Protein AF-A0A179IF03-F1 (afdb_monomer)

pLDDT: mean 75.61, std 18.29, range [30.77, 96.0]

Sequence (281 aa):
MPGTELAASLSKQCVYAAAHGQGLNYKAIRRYADAQIVTWASVGVRGHYTEFGNWPLPTDWHGMAQQCAEQLAATVLSSVSSPSPVALRNVELKLHDCNVDFAVWCNDEYVNGSPGSIGGALVHEKHGSSQGLRNGSQVSSSASCHHCLAGWYGDAKDARFDRDKRTFTLIDGAAGFQVSSPSCIDLAILSAALSVLGRQSMSEIQSKSLALTGYVEYLLSQIQDEMGEAVGAPPLIFITPRDVRQRGAQHSLQFSDGETLDAVMQKLDQEGIVYDGNKPD

Organism: Cordyceps confragosa (NCBI:txid2714763)

InterPro domains:
  IPR010111 Kynureninase [PF22580] (205-281)
  IPR010111 Kynureninase [PTHR14084] (87-281)
  IPR015421 Pyridoxal phosphate-dependent transferase, major domain [G3DSA:3.40.640.10] (87-197)
  IPR015422 Pyridoxal phosphate-dependent transferase, small domain [G3DSA:3.90.1150.10] (198-281)
  IPR015424 Pyridoxal phosphate-dependent transferase [SSF53383] (87-278)

Structure (mmCIF, N/CA/C/O backbone):
data_AF-A0A179IF03-F1
#
_entry.id   AF-A0A179IF03-F1
#
loop_
_atom_site.group_PDB
_atom_site.id
_atom_site.type_symbol
_atom_site.label_atom_id
_atom_site.label_alt_id
_atom_site.label_comp_id
_atom_site.label_asym_id
_atom_site.label_entity_id
_atom_site.label_seq_id
_atom_site.pdbx_PDB_ins_code
_atom_site.Cartn_x
_atom_site.Cartn_y
_atom_site.Cartn_z
_atom_site.occupancy
_atom_site.B_iso_or_equiv
_atom_site.auth_seq_id
_atom_site.auth_comp_id
_atom_site.auth_asym_id
_atom_site.auth_atom_id
_atom_site.pdbx_PDB_model_num
ATOM 1 N N . MET A 1 1 ? -34.049 30.163 11.314 1.00 33.12 1 MET A N 1
ATOM 2 C CA . MET A 1 1 ? -33.070 29.333 10.581 1.00 33.12 1 MET A CA 1
ATOM 3 C C . MET A 1 1 ? -31.948 28.994 11.555 1.00 33.12 1 MET A C 1
ATOM 5 O O . MET A 1 1 ? -31.065 29.822 11.740 1.00 33.12 1 MET A O 1
ATOM 9 N N . PRO A 1 2 ? -32.044 27.863 12.269 1.00 30.77 2 PRO A N 1
ATOM 10 C CA . PRO A 1 2 ? -31.026 27.413 13.209 1.00 30.77 2 PRO A CA 1
ATOM 11 C C . PRO A 1 2 ? -29.946 26.669 12.416 1.00 30.77 2 PRO A C 1
ATOM 13 O O . PRO A 1 2 ? -30.174 25.560 11.948 1.00 30.77 2 PRO A O 1
ATOM 16 N N . GLY A 1 3 ? -28.809 27.317 12.170 1.00 32.97 3 GLY A N 1
ATOM 17 C CA . GLY A 1 3 ? -27.733 26.743 11.349 1.00 32.97 3 GLY A CA 1
ATOM 18 C C . GLY A 1 3 ? -26.323 27.155 11.762 1.00 32.97 3 GLY A C 1
ATOM 19 O O . GLY A 1 3 ? -25.367 26.781 11.096 1.00 32.97 3 GLY A O 1
ATOM 20 N N . THR A 1 4 ? -26.173 27.912 12.849 1.00 37.53 4 THR A N 1
ATOM 21 C CA . THR A 1 4 ? -24.878 28.463 13.279 1.00 37.53 4 THR A CA 1
ATOM 22 C C . THR A 1 4 ? -24.467 28.065 14.696 1.00 37.53 4 THR A C 1
ATOM 24 O O . THR A 1 4 ? -23.355 28.379 15.098 1.00 37.53 4 THR A O 1
ATOM 27 N N . GLU A 1 5 ? -25.286 27.301 15.426 1.00 31.06 5 GLU A N 1
ATOM 28 C CA . GLU A 1 5 ? -24.916 26.770 16.752 1.00 31.06 5 GLU A CA 1
ATOM 29 C C . GLU A 1 5 ? -24.286 25.366 16.708 1.00 31.06 5 GLU A C 1
ATOM 31 O O . GLU A 1 5 ? -23.635 24.970 17.668 1.00 31.06 5 GLU A O 1
ATOM 36 N N . LEU A 1 6 ? -24.376 24.630 15.589 1.00 35.66 6 LEU A N 1
ATOM 37 C CA . LEU A 1 6 ? -23.803 23.274 15.499 1.00 35.66 6 LEU A CA 1
ATOM 38 C C . LEU A 1 6 ? -22.284 23.250 15.238 1.00 35.66 6 LEU A C 1
ATOM 40 O O . LEU A 1 6 ? -21.638 22.234 15.467 1.00 35.66 6 LEU A O 1
ATOM 44 N N . ALA A 1 7 ? -21.702 24.356 14.763 1.00 35.50 7 ALA A N 1
ATOM 45 C CA . ALA A 1 7 ? -20.269 24.438 14.454 1.00 35.50 7 ALA A CA 1
ATOM 46 C C . ALA A 1 7 ? -19.413 24.899 15.650 1.00 35.50 7 ALA A C 1
ATOM 48 O O . ALA A 1 7 ? -18.193 24.770 15.616 1.00 35.50 7 ALA A O 1
ATOM 49 N N . ALA A 1 8 ? -20.038 25.415 16.714 1.00 32.47 8 ALA A N 1
ATOM 50 C CA . ALA A 1 8 ? -19.341 25.973 17.874 1.00 32.47 8 ALA A CA 1
ATOM 51 C C . ALA A 1 8 ? -19.224 25.001 19.066 1.00 32.47 8 ALA A C 1
ATOM 53 O O . ALA A 1 8 ? -18.597 25.348 20.062 1.00 32.47 8 ALA A O 1
ATOM 54 N N . SER A 1 9 ? -19.778 23.781 18.984 1.00 36.28 9 SER A N 1
ATOM 55 C CA . SER A 1 9 ? -19.710 22.792 20.077 1.00 36.28 9 SER A CA 1
ATOM 56 C C . SER A 1 9 ? -18.688 21.665 19.870 1.00 36.28 9 SER A C 1
ATOM 58 O O . SER A 1 9 ? -18.663 20.725 20.661 1.00 36.28 9 SER A O 1
ATOM 60 N N . LEU A 1 10 ? -17.849 21.731 18.830 1.00 38.81 10 LEU A N 1
ATOM 61 C CA . LEU A 1 10 ? -16.837 20.705 18.523 1.00 38.81 10 LEU A CA 1
ATOM 62 C C . LEU A 1 10 ? -15.402 21.116 18.897 1.00 38.81 10 LEU A C 1
ATOM 64 O O . LEU A 1 10 ? -14.452 20.461 18.487 1.00 38.81 10 LEU A O 1
ATOM 68 N N . SER A 1 11 ? -15.214 22.149 19.724 1.00 37.59 11 SER A N 1
ATOM 69 C CA . SER A 1 11 ? -13.886 22.549 20.223 1.00 37.59 11 SER A CA 1
ATOM 70 C C . SER A 1 11 ? -13.368 21.674 21.375 1.00 37.59 11 SER A C 1
ATOM 72 O O . SER A 1 11 ? -12.683 22.172 22.270 1.00 37.59 11 SER A O 1
ATOM 74 N N . LYS A 1 12 ? -13.710 20.383 21.410 1.00 40.12 12 LYS A N 1
ATOM 75 C CA . LYS A 1 12 ? -13.084 19.457 22.355 1.00 40.12 12 LYS A CA 1
ATOM 76 C C . LYS A 1 12 ? -11.931 18.764 21.653 1.00 40.12 12 LYS A C 1
ATOM 78 O O . LYS A 1 12 ? -12.095 18.199 20.581 1.00 40.12 12 LYS A O 1
ATOM 83 N N . GLN A 1 13 ? -10.768 18.875 22.277 1.00 44.19 13 GLN A N 1
ATOM 84 C CA . GLN A 1 13 ? -9.568 18.097 22.020 1.00 44.19 13 GLN A CA 1
ATOM 85 C C . GLN A 1 13 ? -9.935 16.639 21.747 1.00 44.19 13 GLN A C 1
ATOM 87 O O . GLN A 1 13 ? -10.486 15.964 22.613 1.00 44.19 13 GLN A O 1
ATOM 92 N N . CYS A 1 14 ? -9.699 16.177 20.525 1.00 37.72 14 CYS A N 1
ATOM 93 C CA . CYS A 1 14 ? -10.089 14.847 20.091 1.00 37.72 14 CYS A CA 1
ATOM 94 C C . CYS A 1 14 ? -8.947 14.164 19.349 1.00 37.72 14 CYS A C 1
ATOM 96 O O . CYS A 1 14 ? -8.330 14.751 18.464 1.00 37.72 14 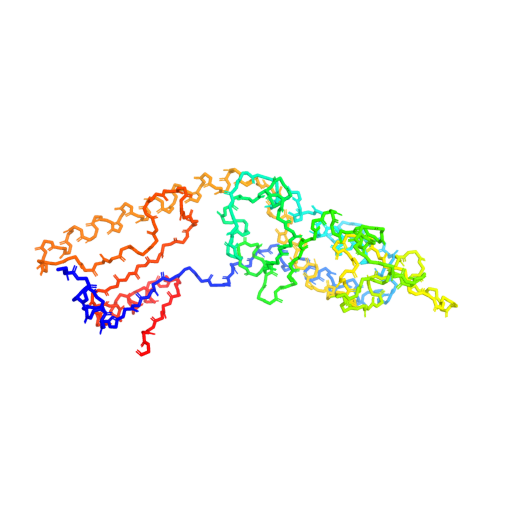CYS A O 1
ATOM 98 N N . VAL A 1 15 ? -8.684 12.922 19.751 1.00 44.34 15 VAL A N 1
ATOM 99 C CA . VAL A 1 15 ? -7.516 12.122 19.366 1.00 44.34 15 VAL A CA 1
ATOM 100 C C . VAL A 1 15 ? -7.965 10.866 18.654 1.00 44.34 15 VAL A C 1
ATOM 102 O O . VAL A 1 15 ? -8.942 10.250 19.064 1.00 44.34 15 VAL A O 1
ATOM 105 N N . TYR A 1 16 ? -7.219 10.496 17.618 1.00 40.31 16 TYR A N 1
ATOM 106 C CA . TYR A 1 16 ? -7.437 9.343 16.757 1.00 40.31 16 TYR A CA 1
ATOM 107 C C . TYR A 1 16 ? -6.473 8.214 17.142 1.00 40.31 16 TYR A C 1
ATOM 109 O O . TYR A 1 16 ? -5.269 8.460 17.224 1.00 40.31 16 TYR A O 1
ATOM 117 N N . ALA A 1 17 ? -6.979 6.989 17.310 1.00 35.62 17 ALA A N 1
ATOM 118 C CA . ALA A 1 17 ? -6.155 5.775 17.305 1.00 35.62 17 ALA A CA 1
ATOM 119 C C . ALA A 1 17 ? -6.079 5.209 15.871 1.00 35.62 17 ALA A C 1
ATOM 121 O O . ALA A 1 17 ? -7.119 4.868 15.325 1.00 35.62 17 ALA A O 1
ATOM 122 N N . ALA A 1 18 ? -4.910 5.131 15.233 1.00 41.09 18 ALA A N 1
ATOM 123 C CA . ALA A 1 18 ? -4.737 4.633 13.862 1.00 41.09 18 ALA A CA 1
ATOM 124 C C . ALA A 1 18 ? -3.858 3.367 13.801 1.00 41.09 18 ALA A C 1
ATOM 126 O O . ALA A 1 18 ? -3.151 3.019 14.745 1.00 41.09 18 ALA A O 1
ATOM 127 N N . ALA A 1 19 ? -3.937 2.636 12.687 1.00 46.75 19 ALA A N 1
ATOM 128 C CA . ALA A 1 19 ? -3.040 1.521 12.403 1.00 46.75 19 ALA A CA 1
ATOM 129 C C . ALA A 1 19 ? -1.672 2.080 11.979 1.00 46.75 19 ALA A C 1
ATOM 131 O O . ALA A 1 19 ? -1.609 3.037 11.213 1.00 46.75 19 ALA A O 1
ATOM 132 N N . HIS A 1 20 ? -0.591 1.496 12.499 1.00 52.81 20 HIS A N 1
ATOM 133 C CA . HIS A 1 20 ? 0.774 1.987 12.314 1.00 52.81 20 HIS A CA 1
ATOM 134 C C . HIS A 1 20 ? 1.141 2.134 10.826 1.00 52.81 20 HIS A C 1
ATOM 136 O O . HIS A 1 20 ? 1.002 1.183 10.058 1.00 52.81 20 HIS A O 1
ATOM 142 N N . GLY A 1 21 ? 1.662 3.305 10.441 1.00 56.34 21 GLY A N 1
ATOM 143 C CA . GLY A 1 21 ? 2.057 3.633 9.063 1.00 56.34 21 GLY A CA 1
ATOM 144 C C . GLY A 1 21 ? 3.266 2.862 8.521 1.00 56.34 21 GLY A C 1
ATOM 145 O O . GLY A 1 21 ? 3.762 3.200 7.455 1.00 56.34 21 GLY A O 1
ATOM 146 N N . GLN A 1 22 ? 3.771 1.852 9.238 1.00 60.53 22 GLN A N 1
ATOM 147 C CA . GLN A 1 22 ? 4.827 0.965 8.754 1.00 60.53 22 GLN A CA 1
ATOM 148 C C . GLN A 1 22 ? 4.458 -0.498 8.990 1.00 60.53 22 GLN A C 1
ATOM 150 O O . GLN A 1 22 ? 4.190 -0.932 10.113 1.00 60.53 22 GLN A O 1
ATOM 155 N N . GLY A 1 23 ? 4.439 -1.264 7.905 1.00 62.62 23 GLY A N 1
ATOM 156 C CA . GLY A 1 23 ? 4.118 -2.681 7.912 1.00 62.62 23 GLY A CA 1
ATOM 157 C C . GLY A 1 23 ? 5.210 -3.540 8.553 1.00 62.62 23 GLY A C 1
ATOM 158 O O . GLY A 1 23 ? 6.400 -3.212 8.537 1.00 62.62 23 GLY A O 1
ATOM 159 N N . LEU A 1 24 ? 4.825 -4.693 9.106 1.00 72.62 24 LEU A N 1
ATOM 160 C CA . LEU A 1 24 ? 5.789 -5.667 9.616 1.00 72.62 24 LEU A CA 1
ATOM 161 C C . LEU A 1 24 ? 6.528 -6.332 8.455 1.00 72.62 24 LEU A C 1
ATOM 163 O O . LEU A 1 24 ? 5.930 -7.012 7.622 1.00 72.62 24 LEU A O 1
ATOM 167 N N . ASN A 1 25 ? 7.852 -6.220 8.458 1.00 80.06 25 ASN A N 1
ATOM 168 C CA . ASN A 1 25 ? 8.699 -6.855 7.458 1.00 80.06 25 ASN A CA 1
ATOM 169 C C . ASN A 1 25 ? 8.508 -8.378 7.398 1.00 80.06 25 ASN A C 1
ATOM 171 O O . ASN A 1 25 ? 8.589 -9.089 8.406 1.00 80.06 25 ASN A O 1
ATOM 175 N N . TYR A 1 26 ? 8.348 -8.909 6.184 1.00 85.31 26 TYR A N 1
ATOM 176 C CA . TYR A 1 26 ? 8.341 -10.352 5.976 1.00 85.31 26 TYR A CA 1
ATOM 177 C C . TYR A 1 26 ? 9.694 -10.972 6.329 1.00 85.31 26 TYR A C 1
ATOM 179 O O . TYR A 1 26 ? 10.748 -10.479 5.934 1.00 85.31 26 TYR A O 1
ATOM 187 N N . LYS A 1 27 ? 9.672 -12.162 6.943 1.00 87.75 27 LYS A N 1
ATOM 188 C CA . LYS A 1 27 ? 10.889 -12.958 7.207 1.00 87.75 27 LYS A CA 1
ATOM 189 C C . LYS A 1 27 ? 11.701 -13.250 5.935 1.00 87.75 27 LYS A C 1
ATOM 191 O O . LYS A 1 27 ? 12.911 -13.441 6.005 1.00 87.75 27 LYS A O 1
ATOM 196 N N . ALA A 1 28 ? 11.040 -13.272 4.774 1.00 89.12 28 ALA A N 1
ATOM 197 C CA . ALA A 1 28 ? 11.675 -13.475 3.476 1.00 89.12 28 ALA A CA 1
ATOM 198 C C . ALA A 1 28 ? 12.649 -12.346 3.092 1.00 89.12 28 ALA A C 1
ATOM 200 O O . ALA A 1 28 ? 13.615 -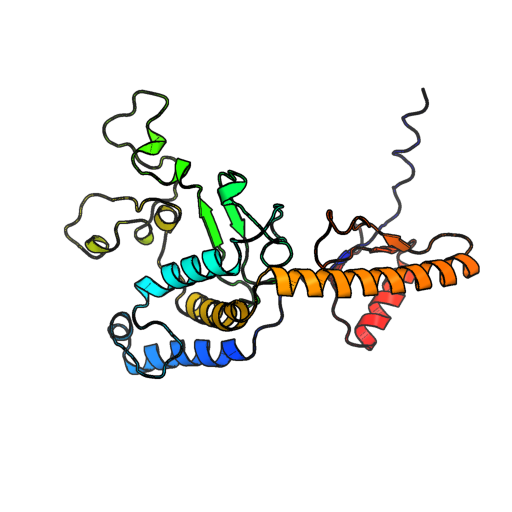12.618 2.382 1.00 89.12 28 ALA A O 1
ATOM 201 N N . ILE A 1 29 ? 12.443 -11.119 3.588 1.00 89.75 29 ILE A N 1
ATOM 202 C CA . ILE A 1 29 ? 13.245 -9.939 3.227 1.00 89.75 29 ILE A CA 1
ATOM 203 C C . ILE A 1 29 ? 14.733 -10.175 3.473 1.00 89.75 29 ILE A C 1
ATOM 205 O O . ILE A 1 29 ? 15.545 -9.890 2.596 1.00 89.75 29 ILE A O 1
ATOM 209 N N . ARG A 1 30 ? 15.096 -10.778 4.615 1.00 90.31 30 ARG A N 1
ATOM 210 C CA . ARG A 1 30 ? 16.500 -11.051 4.954 1.00 90.31 30 ARG A CA 1
ATOM 211 C C . ARG A 1 30 ? 17.204 -11.856 3.862 1.00 90.31 30 ARG A C 1
ATOM 213 O O . ARG A 1 30 ? 18.299 -11.494 3.451 1.00 90.31 30 ARG A O 1
ATOM 220 N N . ARG A 1 31 ? 16.550 -12.909 3.361 1.00 90.19 31 ARG A N 1
ATOM 221 C CA . ARG A 1 31 ? 17.106 -13.787 2.323 1.00 90.19 31 ARG A CA 1
ATOM 222 C C . ARG A 1 31 ? 17.376 -13.032 1.020 1.00 90.19 31 ARG A C 1
ATOM 224 O O . ARG A 1 31 ? 18.388 -13.290 0.385 1.00 90.19 31 ARG A O 1
ATOM 231 N N . TYR A 1 32 ? 16.482 -12.132 0.616 1.00 91.38 32 TYR A N 1
ATOM 232 C CA . TYR A 1 32 ? 16.628 -11.358 -0.621 1.00 91.38 32 TYR A CA 1
ATOM 233 C C . TYR A 1 32 ? 17.656 -10.229 -0.477 1.00 91.38 32 TYR A C 1
ATOM 235 O O . TYR A 1 32 ? 18.436 -9.993 -1.394 1.00 91.38 32 TYR A O 1
ATOM 243 N N . ALA A 1 33 ? 17.700 -9.562 0.678 1.00 90.12 33 ALA A N 1
ATOM 244 C CA . ALA A 1 33 ? 18.693 -8.530 0.958 1.00 90.12 33 ALA A CA 1
ATOM 245 C C . ALA A 1 33 ? 20.114 -9.115 1.016 1.00 90.12 33 ALA A C 1
ATOM 247 O O . ALA A 1 33 ? 21.011 -8.618 0.336 1.00 90.12 33 ALA A O 1
ATOM 248 N N . ASP A 1 34 ? 20.303 -10.213 1.758 1.00 89.81 34 ASP A N 1
ATOM 249 C CA . ASP A 1 34 ? 21.575 -10.946 1.782 1.00 89.81 34 ASP A CA 1
ATOM 250 C C . ASP A 1 34 ? 21.951 -11.405 0.379 1.00 89.81 34 ASP A C 1
ATOM 252 O O . ASP A 1 34 ? 23.111 -11.299 -0.020 1.00 89.81 34 ASP A O 1
ATOM 256 N N . ALA A 1 35 ? 20.960 -11.866 -0.388 1.00 85.88 35 ALA A N 1
ATOM 257 C CA . ALA A 1 35 ? 21.203 -12.283 -1.746 1.00 85.88 35 ALA A CA 1
ATOM 258 C C . ALA A 1 35 ? 21.769 -11.127 -2.595 1.00 85.88 35 ALA A C 1
ATOM 260 O O . ALA A 1 35 ? 22.816 -11.244 -3.230 1.00 85.88 35 ALA A O 1
ATOM 261 N N . GLN A 1 36 ? 21.135 -9.961 -2.541 1.00 86.81 36 GLN A N 1
ATOM 262 C CA . GLN A 1 36 ? 21.620 -8.806 -3.281 1.00 86.81 36 GLN A CA 1
ATOM 263 C C . GLN A 1 36 ? 23.060 -8.442 -2.889 1.00 86.81 36 GLN A C 1
ATOM 265 O O . GLN A 1 36 ? 23.918 -8.271 -3.754 1.00 86.81 36 GLN A O 1
ATOM 270 N N . ILE A 1 37 ? 23.350 -8.381 -1.590 1.00 88.06 37 ILE A N 1
ATOM 271 C CA . ILE A 1 37 ? 24.674 -8.004 -1.079 1.00 88.06 37 ILE A CA 1
ATOM 272 C C . ILE A 1 37 ? 25.749 -9.014 -1.509 1.00 88.06 37 ILE A C 1
ATOM 274 O O . ILE A 1 37 ? 26.815 -8.615 -1.981 1.00 88.06 37 ILE A O 1
ATOM 278 N N . VAL A 1 38 ? 25.476 -10.317 -1.388 1.00 85.50 38 VAL A N 1
ATOM 279 C CA . VAL A 1 38 ? 26.433 -11.376 -1.749 1.00 85.50 38 VAL A CA 1
ATOM 280 C C . VAL A 1 38 ? 26.714 -11.388 -3.250 1.00 85.50 38 VAL A C 1
ATOM 282 O O . VAL A 1 38 ? 27.873 -11.537 -3.645 1.00 85.50 38 VAL A O 1
ATOM 285 N N . THR A 1 39 ? 25.698 -11.189 -4.094 1.00 80.12 39 THR A N 1
ATOM 286 C CA . THR A 1 39 ? 25.878 -11.103 -5.550 1.00 80.12 39 THR A CA 1
ATOM 287 C C . THR A 1 39 ? 26.838 -9.973 -5.914 1.00 80.12 39 THR A C 1
ATOM 289 O O . THR A 1 39 ? 27.830 -10.196 -6.613 1.00 80.12 39 THR A O 1
ATOM 292 N N . TRP A 1 40 ? 26.609 -8.774 -5.375 1.00 80.94 40 TRP A N 1
ATOM 293 C CA . TRP A 1 40 ? 27.475 -7.621 -5.626 1.00 80.94 40 TRP A CA 1
ATOM 294 C C . TRP A 1 40 ? 28.896 -7.813 -5.104 1.00 80.94 40 TRP A C 1
ATOM 296 O O . TRP A 1 40 ? 29.849 -7.456 -5.797 1.00 80.94 40 TRP A O 1
ATOM 306 N N . ALA A 1 41 ? 29.053 -8.425 -3.931 1.00 85.69 41 ALA A N 1
ATOM 307 C CA . ALA A 1 41 ? 30.367 -8.753 -3.387 1.00 85.69 41 ALA A CA 1
ATOM 308 C C . ALA A 1 41 ? 31.123 -9.785 -4.246 1.00 85.69 41 ALA A C 1
ATOM 310 O O . ALA A 1 41 ? 32.350 -9.748 -4.305 1.00 85.69 41 ALA A O 1
ATOM 311 N N . SER A 1 42 ? 30.407 -10.691 -4.918 1.00 82.81 42 SER A N 1
ATOM 312 C CA . SER A 1 42 ? 31.009 -11.805 -5.662 1.00 82.81 42 SER A CA 1
ATOM 313 C C . SER A 1 42 ? 31.450 -11.424 -7.075 1.00 82.81 42 SER A C 1
ATOM 315 O O . SER A 1 42 ? 32.516 -11.844 -7.521 1.00 82.81 42 SER A O 1
ATOM 317 N N . VAL A 1 43 ? 30.636 -10.655 -7.805 1.00 80.19 43 VAL A N 1
ATOM 318 C CA . VAL A 1 43 ? 30.877 -10.369 -9.236 1.00 80.19 43 VAL A CA 1
ATOM 319 C C . VAL A 1 43 ? 30.900 -8.884 -9.592 1.00 80.19 43 VAL A C 1
ATOM 321 O O . VAL A 1 43 ? 31.136 -8.535 -10.753 1.00 80.19 43 VAL A O 1
ATOM 324 N N . GLY A 1 44 ? 30.687 -7.996 -8.616 1.00 81.00 44 GLY A N 1
ATOM 325 C CA . GLY A 1 44 ? 30.658 -6.551 -8.830 1.00 81.00 44 GLY A CA 1
ATOM 326 C C . GLY A 1 44 ? 29.705 -6.162 -9.962 1.00 81.00 44 GLY A C 1
ATOM 327 O O . GLY A 1 44 ? 28.622 -6.724 -10.104 1.00 81.00 44 GLY A O 1
ATOM 328 N N . VAL A 1 45 ? 30.151 -5.251 -10.830 1.00 74.50 45 VAL A N 1
ATOM 329 C CA . VAL A 1 45 ? 29.378 -4.762 -11.989 1.00 74.50 45 VAL A CA 1
ATOM 330 C C . VAL A 1 45 ? 28.971 -5.870 -12.974 1.00 74.50 45 VAL A C 1
ATOM 332 O O . VAL A 1 45 ? 28.003 -5.723 -13.711 1.00 74.50 45 VAL A O 1
ATOM 335 N N . ARG A 1 46 ? 29.656 -7.022 -12.991 1.00 69.44 46 ARG A N 1
ATOM 336 C CA . ARG A 1 46 ? 29.251 -8.149 -13.851 1.00 69.44 46 ARG A CA 1
ATOM 337 C C . ARG A 1 46 ? 27.972 -8.827 -13.354 1.00 69.44 46 ARG A C 1
ATOM 339 O O . ARG A 1 46 ? 27.323 -9.521 -14.134 1.00 69.44 46 ARG A O 1
ATOM 346 N N . GLY A 1 47 ? 27.576 -8.583 -12.103 1.00 65.50 47 GLY A N 1
ATOM 347 C CA . GLY A 1 47 ? 26.302 -9.034 -11.541 1.00 65.50 47 GLY A CA 1
ATOM 348 C C . GLY A 1 47 ? 25.077 -8.481 -12.258 1.00 65.50 47 GLY A C 1
ATOM 349 O O . GLY A 1 47 ? 24.022 -9.088 -12.167 1.00 65.50 47 GLY A O 1
ATOM 350 N N . HIS A 1 48 ? 25.216 -7.404 -13.040 1.00 64.12 48 HIS A N 1
ATOM 351 C CA . HIS A 1 48 ? 24.124 -6.865 -13.854 1.00 64.12 48 HIS A CA 1
ATOM 352 C C . HIS A 1 48 ? 23.585 -7.831 -14.917 1.00 64.12 48 HIS A C 1
ATOM 354 O O . HIS A 1 48 ? 22.447 -7.661 -15.339 1.00 64.12 48 HIS A O 1
ATOM 360 N N . TYR A 1 49 ? 24.393 -8.800 -15.360 1.00 67.62 49 TYR A N 1
ATOM 361 C CA . TYR A 1 49 ? 24.081 -9.677 -16.497 1.00 67.62 49 TYR A CA 1
ATOM 362 C C . TYR A 1 49 ? 24.364 -11.159 -16.213 1.00 67.62 49 TYR A C 1
ATOM 364 O O . TYR A 1 49 ? 24.396 -11.970 -17.137 1.00 67.62 49 TYR A O 1
ATOM 372 N N . THR A 1 50 ? 24.676 -11.510 -14.963 1.00 65.00 50 THR A N 1
ATOM 373 C CA . THR A 1 50 ? 25.105 -12.868 -14.605 1.00 65.00 50 THR A CA 1
ATOM 374 C C . THR A 1 50 ? 23.963 -13.610 -13.933 1.00 65.00 50 THR A C 1
ATOM 376 O O . THR A 1 50 ? 23.471 -13.184 -12.891 1.00 65.00 50 THR A O 1
ATOM 379 N N . GLU A 1 51 ? 23.586 -14.758 -14.495 1.00 62.31 51 GLU A N 1
ATOM 380 C CA . GLU A 1 51 ? 22.614 -15.636 -13.860 1.00 62.31 51 GLU A CA 1
ATOM 381 C C . GLU A 1 51 ? 23.228 -16.371 -12.667 1.00 62.31 51 GLU A C 1
ATOM 383 O O . GLU A 1 51 ? 24.246 -17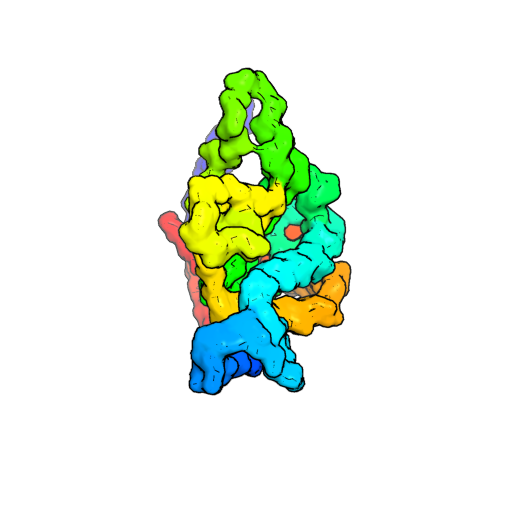.056 -12.790 1.00 62.31 51 GLU A O 1
ATOM 388 N N . PHE A 1 52 ? 22.581 -16.268 -11.509 1.00 63.16 52 PHE A N 1
ATOM 389 C CA . PHE A 1 52 ? 22.925 -17.049 -10.328 1.00 63.16 52 PHE A CA 1
ATOM 390 C C . PHE A 1 52 ? 21.804 -18.052 -10.069 1.00 63.16 52 PHE A C 1
ATOM 392 O O . PHE A 1 52 ? 20.697 -17.636 -9.773 1.00 63.16 52 PHE A O 1
ATOM 399 N N . GLY A 1 53 ? 22.095 -19.358 -10.166 1.00 65.81 53 GLY A N 1
ATOM 400 C CA . GLY A 1 53 ? 21.133 -20.480 -10.135 1.00 65.81 53 GLY A CA 1
ATOM 401 C C . GLY A 1 53 ? 19.977 -20.389 -9.119 1.00 65.81 53 GLY A C 1
ATOM 402 O O . GLY A 1 53 ? 18.992 -19.720 -9.369 1.00 65.81 53 GLY A O 1
ATOM 403 N N . ASN A 1 54 ? 20.026 -21.100 -7.984 1.00 63.12 54 ASN A N 1
ATOM 404 C CA . ASN A 1 54 ? 18.914 -21.194 -7.004 1.00 63.12 54 ASN A CA 1
ATOM 405 C C . ASN A 1 54 ? 18.609 -19.883 -6.224 1.00 63.12 54 ASN A C 1
ATOM 407 O O . ASN A 1 54 ? 18.208 -19.918 -5.052 1.00 63.12 54 ASN A O 1
ATOM 411 N N . TRP A 1 55 ? 18.849 -18.723 -6.829 1.00 67.94 55 TRP A N 1
ATOM 412 C CA . TRP A 1 55 ? 18.730 -17.421 -6.197 1.00 67.94 55 TRP A CA 1
ATOM 413 C C . TRP A 1 55 ? 17.317 -16.858 -6.336 1.00 67.94 55 TRP A C 1
ATOM 415 O O . TRP A 1 55 ? 16.663 -17.054 -7.354 1.00 67.94 55 TRP A O 1
ATOM 425 N N . PRO A 1 56 ? 16.810 -16.172 -5.299 1.00 72.19 56 PRO A N 1
ATOM 426 C CA . PRO A 1 56 ? 15.446 -15.656 -5.302 1.00 72.19 56 PRO A CA 1
ATOM 427 C C . PRO A 1 56 ? 15.296 -14.344 -6.093 1.00 72.19 56 PRO A C 1
ATOM 429 O O . PRO A 1 56 ? 14.184 -13.840 -6.219 1.00 72.19 56 PRO A O 1
ATOM 432 N N . LEU A 1 57 ? 16.403 -13.772 -6.577 1.00 72.25 57 LEU A N 1
ATOM 433 C CA . LEU A 1 57 ? 16.415 -12.522 -7.326 1.00 72.25 57 LEU A CA 1
ATOM 434 C C . LEU A 1 57 ? 16.483 -12.788 -8.832 1.00 72.25 57 LEU A C 1
ATOM 436 O O . LEU A 1 57 ? 17.166 -13.727 -9.246 1.00 72.25 57 LEU A O 1
ATOM 440 N N . PRO A 1 58 ? 15.829 -11.950 -9.651 1.00 63.38 58 PRO A N 1
ATOM 441 C CA . PRO A 1 58 ? 15.953 -12.027 -11.097 1.00 63.38 58 PRO A CA 1
ATOM 442 C C . PRO A 1 58 ? 17.391 -11.773 -11.548 1.00 63.38 58 PRO A C 1
ATOM 444 O O . PRO A 1 58 ? 18.118 -10.991 -10.938 1.00 63.38 58 PRO A O 1
ATOM 447 N N . THR A 1 59 ? 17.779 -12.412 -12.645 1.00 62.53 59 THR A N 1
ATOM 448 C CA . THR A 1 59 ? 19.149 -12.414 -13.173 1.00 62.53 59 THR A CA 1
ATOM 449 C C . THR A 1 59 ? 19.546 -11.121 -13.895 1.00 62.53 59 THR A C 1
ATOM 451 O O . THR A 1 59 ? 20.735 -10.854 -14.055 1.00 62.53 59 THR A O 1
ATOM 454 N N . ASP A 1 60 ? 18.567 -10.289 -14.272 1.00 72.31 60 ASP A N 1
ATOM 455 C CA . ASP A 1 60 ? 18.771 -8.955 -14.842 1.00 72.31 60 ASP A CA 1
ATOM 456 C C . ASP A 1 60 ? 18.279 -7.866 -13.882 1.00 72.31 60 ASP A C 1
ATOM 458 O O . ASP A 1 60 ? 17.075 -7.646 -13.699 1.00 72.31 60 ASP A O 1
ATOM 462 N N . TRP A 1 61 ? 19.230 -7.130 -13.307 1.00 74.81 61 TRP A N 1
ATOM 463 C CA . TRP A 1 61 ? 18.934 -5.986 -12.451 1.00 74.81 61 TRP A CA 1
ATOM 464 C C . TRP A 1 61 ? 18.137 -4.885 -13.175 1.00 74.81 61 TRP A C 1
ATOM 466 O O . TRP A 1 61 ? 17.260 -4.269 -12.565 1.00 74.81 61 TRP A O 1
ATOM 476 N N . HIS A 1 62 ? 18.376 -4.648 -14.471 1.00 75.69 62 HIS A N 1
ATOM 477 C CA . HIS A 1 62 ? 17.618 -3.649 -15.238 1.00 75.69 62 HIS A CA 1
ATOM 478 C C . HIS A 1 62 ? 16.145 -4.049 -15.396 1.00 75.69 62 HIS A C 1
ATOM 480 O O . HIS A 1 62 ? 15.264 -3.188 -15.515 1.00 75.69 62 HIS A O 1
ATOM 486 N N . GLY A 1 63 ? 15.876 -5.354 -15.368 1.00 80.12 63 GLY A N 1
ATOM 487 C CA . GLY A 1 63 ? 14.549 -5.945 -15.376 1.00 80.12 63 GLY A CA 1
ATOM 488 C C . GLY A 1 63 ? 13.850 -5.924 -14.017 1.00 80.12 63 GLY A C 1
ATOM 489 O O . GLY A 1 63 ? 12.623 -5.897 -13.995 1.00 80.12 63 GLY A O 1
ATOM 490 N N . MET A 1 64 ? 14.575 -5.869 -12.891 1.00 86.12 64 MET A N 1
ATOM 491 C CA . MET A 1 64 ? 13.977 -5.974 -11.546 1.00 86.12 64 MET A CA 1
ATOM 492 C C . MET A 1 64 ? 12.874 -4.939 -11.294 1.00 86.12 64 MET A C 1
ATOM 494 O O . MET A 1 64 ? 11.822 -5.283 -10.765 1.00 86.12 64 MET A O 1
ATOM 498 N N . ALA A 1 65 ? 13.073 -3.684 -11.709 1.00 88.31 65 ALA A N 1
ATOM 499 C CA . ALA A 1 65 ? 12.055 -2.642 -11.550 1.00 88.31 65 ALA A CA 1
ATOM 500 C C . ALA A 1 65 ? 10.775 -2.952 -12.339 1.00 88.31 65 ALA A C 1
ATOM 502 O O . ALA A 1 65 ? 9.672 -2.766 -11.832 1.00 88.31 65 ALA A O 1
ATOM 503 N N . GLN A 1 66 ? 10.927 -3.459 -13.566 1.00 85.62 66 GLN A N 1
ATOM 504 C CA . GLN A 1 66 ? 9.798 -3.867 -14.397 1.00 85.62 66 GLN A CA 1
ATOM 505 C C . GLN A 1 66 ? 9.089 -5.085 -13.800 1.00 85.62 66 GLN A C 1
ATOM 507 O O . GLN A 1 66 ? 7.869 -5.087 -13.721 1.00 85.62 66 GLN A O 1
ATOM 512 N N . GLN A 1 67 ? 9.832 -6.074 -13.308 1.00 86.69 67 GLN A N 1
ATOM 513 C CA . GLN A 1 67 ? 9.250 -7.267 -12.696 1.00 86.69 67 GLN A CA 1
ATOM 514 C C . GLN A 1 67 ? 8.489 -6.945 -11.408 1.00 86.69 67 GLN A C 1
ATOM 516 O O . GLN A 1 67 ? 7.383 -7.443 -11.213 1.00 86.69 67 GLN A O 1
ATOM 521 N N . CYS A 1 68 ? 9.031 -6.074 -10.550 1.00 89.81 68 CYS A N 1
ATOM 522 C CA . CYS A 1 68 ? 8.296 -5.564 -9.393 1.00 89.81 68 CYS A CA 1
ATOM 523 C C . CYS A 1 68 ? 7.017 -4.835 -9.826 1.00 89.81 68 CYS A C 1
ATOM 525 O O . CYS A 1 68 ? 5.971 -5.050 -9.221 1.00 89.81 68 CYS A O 1
ATOM 527 N N . ALA A 1 69 ? 7.077 -4.006 -10.874 1.00 86.94 69 ALA A N 1
ATOM 528 C CA . ALA A 1 69 ? 5.907 -3.294 -11.388 1.00 86.94 69 ALA A CA 1
ATOM 529 C C . ALA A 1 69 ? 4.836 -4.249 -11.949 1.00 86.94 69 ALA A C 1
ATOM 531 O O . ALA A 1 69 ? 3.656 -4.083 -11.649 1.00 86.94 69 ALA A O 1
ATOM 532 N N . GLU A 1 70 ? 5.233 -5.274 -12.703 1.00 84.44 70 GLU A N 1
ATOM 533 C CA . GLU A 1 70 ? 4.339 -6.310 -13.236 1.00 84.44 70 GLU A CA 1
ATOM 534 C C . GLU A 1 70 ? 3.699 -7.133 -12.111 1.00 84.44 70 GLU A C 1
ATOM 536 O O . GLU A 1 70 ? 2.486 -7.342 -12.105 1.00 84.44 70 GLU A O 1
ATOM 541 N N . GLN A 1 71 ? 4.488 -7.550 -11.116 1.00 82.75 71 GLN A N 1
ATOM 542 C CA . GLN A 1 71 ? 3.977 -8.273 -9.951 1.00 82.75 71 GLN A CA 1
ATOM 543 C C . GLN A 1 71 ? 3.034 -7.411 -9.110 1.00 82.75 71 GLN A C 1
ATOM 545 O O . GLN A 1 71 ? 1.998 -7.910 -8.673 1.00 82.75 71 GLN A O 1
ATOM 550 N N . LEU A 1 72 ? 3.349 -6.127 -8.906 1.00 83.94 72 LEU A N 1
ATOM 551 C CA . LEU A 1 72 ? 2.447 -5.174 -8.257 1.00 83.94 72 LEU A CA 1
ATOM 552 C C . LEU A 1 72 ? 1.137 -5.062 -9.040 1.00 83.94 72 LEU A C 1
ATOM 554 O O . LEU A 1 72 ? 0.070 -5.233 -8.458 1.00 83.94 72 LEU A O 1
ATOM 558 N N . ALA A 1 73 ? 1.194 -4.862 -10.357 1.00 76.94 73 ALA A N 1
ATOM 559 C CA . ALA A 1 73 ? -0.005 -4.777 -11.185 1.00 76.94 73 ALA A CA 1
ATOM 560 C C . ALA A 1 73 ? -0.876 -6.042 -11.072 1.00 76.94 73 ALA A C 1
ATOM 562 O O . ALA A 1 73 ? -2.078 -5.939 -10.835 1.00 76.94 73 ALA A O 1
ATOM 563 N N . ALA A 1 74 ? -0.263 -7.226 -11.148 1.00 70.12 74 ALA A N 1
ATOM 564 C CA . ALA A 1 74 ? -0.961 -8.509 -11.076 1.00 70.12 74 ALA A CA 1
ATOM 565 C C . ALA A 1 74 ? -1.506 -8.851 -9.678 1.00 70.12 74 ALA A C 1
ATOM 567 O O . ALA A 1 74 ? -2.521 -9.527 -9.550 1.00 70.12 74 ALA A O 1
ATOM 568 N N . THR A 1 75 ? -0.821 -8.424 -8.617 1.00 63.25 75 THR A N 1
ATOM 569 C CA . THR A 1 75 ? -1.122 -8.852 -7.237 1.00 63.25 75 THR A CA 1
ATOM 570 C C . THR A 1 75 ? -1.972 -7.829 -6.482 1.00 63.25 75 THR A C 1
ATOM 572 O O . THR A 1 75 ? -2.573 -8.148 -5.453 1.00 63.25 75 THR A O 1
ATOM 575 N N . VAL A 1 76 ? -1.998 -6.583 -6.957 1.00 59.66 76 VAL A N 1
ATOM 576 C CA . VAL A 1 76 ? -2.481 -5.439 -6.178 1.00 59.66 76 VAL A CA 1
ATOM 577 C C . VAL A 1 76 ? -3.523 -4.597 -6.919 1.00 59.66 76 VAL A C 1
ATOM 579 O O . VAL A 1 76 ? -4.365 -3.988 -6.265 1.00 59.66 76 VAL A O 1
ATOM 582 N N . LEU A 1 77 ? -3.508 -4.580 -8.257 1.00 59.19 77 LEU A N 1
ATOM 583 C CA . LEU A 1 77 ? -4.356 -3.690 -9.069 1.00 59.19 77 LEU A CA 1
ATOM 584 C C . LEU A 1 77 ? -5.448 -4.412 -9.877 1.00 59.19 77 LEU A C 1
ATOM 586 O O . LEU A 1 77 ? -6.164 -3.774 -10.650 1.00 59.19 77 LEU A O 1
ATOM 590 N N . SER A 1 78 ? -5.588 -5.730 -9.722 1.00 46.72 78 SER A N 1
ATOM 591 C CA . SER A 1 78 ? -6.659 -6.511 -10.346 1.00 46.72 78 SER A CA 1
ATOM 592 C C . SER A 1 78 ? -7.642 -6.989 -9.275 1.00 46.72 78 SER A C 1
ATOM 594 O O . SER A 1 78 ? -7.350 -7.957 -8.573 1.00 46.72 78 SER A O 1
ATOM 596 N N . SER A 1 79 ? -8.787 -6.308 -9.146 1.00 38.03 79 SER A N 1
ATOM 597 C CA . SER A 1 79 ? -9.798 -6.617 -8.122 1.00 38.03 79 SER A CA 1
ATOM 598 C C . SER A 1 79 ? -10.662 -5.390 -7.742 1.00 38.03 79 SER A C 1
ATOM 600 O O . SER A 1 79 ? -10.086 -4.322 -7.685 1.00 38.03 79 SER A O 1
ATOM 602 N N . VAL A 1 80 ? -11.978 -5.470 -7.477 1.00 34.75 80 VAL A N 1
ATOM 603 C CA . VAL A 1 80 ? -13.038 -4.416 -7.367 1.00 34.75 80 VAL A CA 1
ATOM 604 C C . VAL A 1 80 ? -12.751 -3.208 -6.433 1.00 34.75 80 VAL A C 1
ATOM 606 O O . VAL A 1 80 ? -11.963 -3.276 -5.520 1.00 34.75 80 VAL A O 1
ATOM 609 N N . SER A 1 81 ? -13.415 -2.082 -6.723 1.00 33.19 81 SER A N 1
ATOM 610 C CA . SER A 1 81 ? -13.207 -0.628 -6.491 1.00 33.19 81 SER A CA 1
ATOM 611 C C . SER A 1 81 ? -12.943 0.004 -5.093 1.00 33.19 81 SER A C 1
ATOM 613 O O . SER A 1 81 ? -13.746 -0.217 -4.190 1.00 33.19 81 SER A O 1
ATOM 615 N N . SER A 1 82 ? -11.996 0.978 -5.007 1.00 31.53 82 SER A N 1
ATOM 616 C CA . SER A 1 82 ? -12.130 2.391 -4.494 1.00 31.53 82 SER A CA 1
ATOM 617 C C . SER A 1 82 ? -10.768 3.071 -4.141 1.00 31.53 82 SER A C 1
ATOM 619 O O . SER A 1 82 ? -9.988 2.437 -3.442 1.00 31.53 82 SER A O 1
ATOM 621 N N . PRO A 1 83 ? -10.438 4.336 -4.513 1.00 38.31 83 PRO A N 1
ATOM 622 C CA . PRO A 1 83 ? -9.096 4.911 -4.302 1.00 38.31 83 PRO A CA 1
ATOM 623 C C . PRO A 1 83 ? -8.895 5.699 -2.982 1.00 38.31 83 PRO A C 1
ATOM 625 O O . PRO A 1 83 ? -9.653 6.608 -2.653 1.00 38.31 83 PRO A O 1
ATOM 628 N N . SER A 1 84 ? -7.792 5.409 -2.280 1.00 34.81 84 SER A N 1
ATOM 629 C CA . SER A 1 84 ? -7.129 6.233 -1.247 1.00 34.81 84 SER A CA 1
ATOM 630 C C . SER A 1 84 ? -5.630 5.861 -1.212 1.00 34.81 84 SER A C 1
ATOM 632 O O . SER A 1 84 ? -5.304 4.723 -1.539 1.00 34.81 84 SER A O 1
ATOM 634 N N . PRO A 1 85 ? -4.684 6.744 -0.846 1.00 36.25 85 PRO A N 1
ATOM 635 C CA . PRO A 1 85 ? -3.254 6.401 -0.763 1.00 36.25 85 PRO A CA 1
ATOM 636 C C . PRO A 1 85 ? -2.923 5.258 0.224 1.00 36.25 85 PRO A C 1
ATOM 638 O O . PRO A 1 85 ? -1.928 4.573 0.022 1.00 36.25 85 PRO A O 1
ATOM 641 N N . VAL A 1 86 ? -3.804 4.976 1.197 1.00 45.91 86 VAL A N 1
ATOM 642 C CA . VAL A 1 86 ? -3.721 3.848 2.164 1.00 45.91 86 VAL A CA 1
ATOM 643 C C . VAL A 1 86 ? -4.470 2.595 1.655 1.00 45.91 86 VAL A C 1
ATOM 645 O O . VAL A 1 86 ? -4.705 1.626 2.377 1.00 45.91 86 VAL A O 1
ATOM 648 N N . ALA A 1 87 ? -4.946 2.610 0.407 1.00 55.34 87 ALA A N 1
ATOM 649 C CA . ALA A 1 87 ? -5.812 1.563 -0.136 1.00 55.34 87 ALA A CA 1
ATOM 650 C C . ALA A 1 87 ? -5.046 0.346 -0.650 1.00 55.34 87 ALA A C 1
ATOM 652 O O . ALA A 1 87 ? -5.611 -0.743 -0.746 1.00 55.34 87 ALA A O 1
ATOM 653 N N . LEU A 1 88 ? -3.773 0.515 -0.999 1.00 60.50 88 LEU A N 1
ATOM 654 C CA . LEU A 1 88 ? -3.007 -0.516 -1.670 1.00 60.50 88 LEU A CA 1
ATOM 655 C C . LEU A 1 88 ? -2.871 -1.759 -0.773 1.00 60.50 88 LEU A C 1
ATOM 657 O O . LEU A 1 88 ? -2.308 -1.675 0.310 1.00 60.50 88 LEU A O 1
ATOM 661 N N . ARG A 1 89 ? -3.407 -2.909 -1.213 1.00 65.31 89 ARG A N 1
ATOM 662 C CA . ARG A 1 89 ? -3.516 -4.165 -0.429 1.00 65.31 89 ARG A CA 1
ATOM 663 C C . ARG A 1 89 ? -4.398 -4.098 0.834 1.00 65.31 89 ARG A C 1
ATOM 665 O O . ARG A 1 89 ? -4.489 -5.092 1.549 1.00 65.31 89 ARG A O 1
ATOM 672 N N . ASN A 1 90 ? -5.089 -2.986 1.067 1.00 72.25 90 ASN A N 1
ATOM 673 C CA . ASN A 1 90 ? -6.049 -2.789 2.157 1.00 72.25 90 ASN A CA 1
ATOM 674 C C . ASN A 1 90 ? -7.496 -2.952 1.657 1.00 72.25 90 ASN A C 1
ATOM 676 O O . ASN A 1 90 ? -8.296 -3.686 2.233 1.00 72.25 90 ASN A O 1
ATOM 680 N N . VAL A 1 91 ? -7.800 -2.328 0.522 1.00 79.31 91 VAL A N 1
ATOM 681 C CA . VAL A 1 91 ? -9.022 -2.545 -0.260 1.00 79.31 91 VAL A CA 1
ATOM 682 C C . VAL A 1 91 ? -8.615 -2.945 -1.672 1.00 79.31 91 VAL A C 1
ATOM 684 O O . VAL A 1 91 ? -7.470 -2.716 -2.070 1.00 79.31 91 VAL A O 1
ATOM 687 N N . GLU A 1 92 ? -9.504 -3.581 -2.434 1.00 76.56 92 GLU A N 1
ATOM 688 C CA . GLU A 1 92 ? -9.182 -3.802 -3.840 1.00 76.56 92 GLU A CA 1
ATOM 689 C C . GLU A 1 92 ? -9.355 -2.533 -4.693 1.00 76.56 92 GLU A C 1
ATOM 691 O O . GLU A 1 92 ? -10.075 -1.584 -4.361 1.00 76.56 92 GLU A O 1
ATOM 696 N N . LEU A 1 93 ? -8.549 -2.471 -5.750 1.00 78.44 93 LEU A N 1
ATOM 697 C CA . LEU A 1 93 ? -8.347 -1.302 -6.585 1.00 78.44 93 LEU A CA 1
ATOM 698 C C . LEU A 1 93 ? -8.384 -1.730 -8.045 1.00 78.44 93 LEU A C 1
ATOM 700 O O . LEU A 1 93 ? -7.553 -2.521 -8.474 1.00 78.44 93 LEU A O 1
ATOM 704 N N . LYS A 1 94 ? -9.284 -1.131 -8.831 1.00 78.00 94 LYS A N 1
ATOM 705 C CA . LYS A 1 94 ? -9.336 -1.284 -10.293 1.00 78.00 94 LYS A CA 1
ATOM 706 C C . LYS A 1 94 ? -8.974 0.019 -10.981 1.00 78.00 9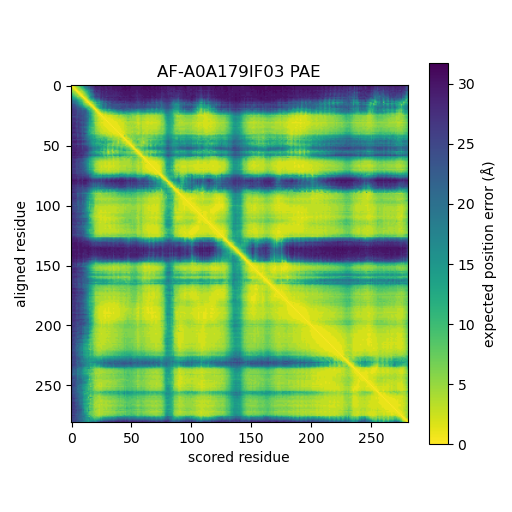4 LYS A C 1
ATOM 708 O O . LYS A 1 94 ? -9.804 0.628 -11.644 1.00 78.00 94 LYS A O 1
ATOM 713 N N . LEU A 1 95 ? -7.752 0.494 -10.769 1.00 83.81 95 LEU A N 1
ATOM 714 C CA . LEU A 1 95 ? -7.358 1.839 -11.206 1.00 83.81 95 LEU A CA 1
ATOM 715 C C . LEU A 1 95 ? -7.580 2.054 -12.712 1.00 83.81 95 LEU A C 1
ATOM 717 O O . LEU A 1 95 ? -8.101 3.093 -13.110 1.00 83.81 95 LEU A O 1
ATOM 721 N N . HIS A 1 96 ? -7.256 1.048 -13.527 1.00 82.56 96 HIS A N 1
ATOM 722 C CA . HIS A 1 96 ? -7.469 1.097 -14.970 1.00 82.56 96 HIS A CA 1
ATOM 723 C C . HIS A 1 96 ? -8.963 1.085 -15.346 1.00 82.56 96 HIS A C 1
ATOM 725 O O . HIS A 1 96 ? -9.420 2.006 -16.014 1.00 82.56 96 HIS A O 1
ATOM 731 N N . ASP A 1 97 ? -9.755 0.122 -14.852 1.00 83.12 97 ASP A N 1
ATOM 732 C CA . ASP A 1 97 ? -11.199 0.038 -15.156 1.00 83.12 97 ASP A CA 1
ATOM 733 C C . ASP A 1 97 ? -11.980 1.263 -14.647 1.00 83.12 97 ASP A C 1
ATOM 735 O O . ASP A 1 97 ? -12.970 1.682 -15.246 1.00 83.12 97 ASP A O 1
ATOM 739 N N . CYS A 1 98 ? -11.531 1.860 -13.538 1.00 85.19 98 CYS A N 1
ATOM 740 C CA . CYS A 1 98 ? -12.068 3.107 -12.997 1.00 85.19 98 CYS A CA 1
ATOM 741 C C . CYS A 1 98 ? -11.602 4.350 -13.770 1.00 85.19 98 CYS A C 1
ATOM 743 O O . CYS A 1 98 ? -11.963 5.463 -13.391 1.00 85.19 98 CYS A O 1
ATOM 745 N N . ASN A 1 99 ? -10.818 4.180 -14.839 1.00 84.62 99 ASN A N 1
ATOM 746 C CA . ASN A 1 99 ? -10.305 5.243 -15.697 1.00 84.62 99 ASN A CA 1
ATOM 747 C C . ASN A 1 99 ? -9.489 6.304 -14.928 1.00 84.62 99 ASN A C 1
ATOM 749 O O . ASN A 1 99 ? -9.471 7.478 -15.313 1.00 84.62 99 ASN A O 1
ATOM 753 N N . VAL A 1 100 ? -8.829 5.894 -13.835 1.00 85.25 100 VAL A N 1
ATOM 754 C CA . VAL A 1 100 ? -7.971 6.759 -13.013 1.00 85.25 100 VAL A CA 1
ATOM 755 C C . VAL A 1 100 ? -6.784 7.205 -13.853 1.00 85.25 100 VAL A C 1
ATOM 757 O O . VAL A 1 100 ? -6.037 6.369 -14.347 1.00 85.25 100 VAL A O 1
ATOM 760 N N . ASP A 1 101 ? -6.593 8.516 -14.000 1.00 84.94 101 ASP A N 1
ATOM 761 C CA . ASP A 1 101 ? -5.534 9.084 -14.840 1.00 84.94 101 ASP A CA 1
ATOM 762 C C . ASP A 1 101 ? -4.128 8.748 -14.330 1.00 84.94 101 ASP A C 1
ATOM 764 O O . ASP A 1 101 ? -3.261 8.322 -15.098 1.00 84.94 101 ASP A O 1
ATOM 768 N N . PHE A 1 102 ? -3.920 8.935 -13.028 1.00 87.50 102 PHE A N 1
ATOM 769 C CA . PHE A 1 102 ? -2.649 8.738 -12.346 1.00 87.50 102 PHE A CA 1
ATOM 770 C C . PHE A 1 102 ? -2.897 8.252 -10.921 1.00 87.50 102 PHE A C 1
ATOM 772 O O . PHE A 1 102 ? -3.855 8.676 -10.274 1.00 87.50 102 PHE A O 1
ATOM 779 N N . ALA A 1 103 ? -2.009 7.408 -10.410 1.00 87.00 103 ALA A N 1
ATOM 780 C CA . ALA A 1 103 ? -1.975 7.057 -8.996 1.00 87.00 103 ALA A CA 1
ATOM 781 C C . ALA A 1 103 ? -0.531 6.918 -8.526 1.00 87.00 103 ALA A C 1
ATOM 783 O O . ALA A 1 103 ? 0.346 6.542 -9.300 1.00 87.00 103 ALA A O 1
ATOM 784 N N . VAL A 1 104 ? -0.301 7.192 -7.249 1.00 89.62 104 VAL A N 1
ATOM 785 C CA . VAL A 1 104 ? 0.973 6.954 -6.570 1.00 89.62 104 VAL A CA 1
ATOM 786 C C . VAL A 1 104 ? 0.696 6.289 -5.234 1.00 89.62 104 VAL A C 1
ATOM 788 O O . VAL A 1 104 ? -0.371 6.489 -4.652 1.00 89.62 104 VAL A O 1
ATOM 791 N N . TRP A 1 105 ? 1.637 5.485 -4.764 1.00 88.19 105 TRP A N 1
ATOM 792 C CA . TRP A 1 105 ? 1.517 4.782 -3.492 1.00 88.19 105 TRP A CA 1
ATOM 793 C C . TRP A 1 105 ? 2.887 4.484 -2.894 1.00 88.19 105 TRP A C 1
ATOM 795 O O . TRP A 1 105 ? 3.913 4.502 -3.584 1.00 88.19 105 TRP A O 1
ATOM 805 N N . CYS A 1 106 ? 2.886 4.164 -1.607 1.00 88.56 106 CYS A N 1
ATOM 806 C CA . CYS A 1 106 ? 4.037 3.633 -0.902 1.00 88.56 106 CYS A CA 1
ATOM 807 C C . CYS A 1 106 ? 3.953 2.102 -0.800 1.00 88.56 106 CYS A C 1
ATOM 809 O O . CYS A 1 106 ? 2.877 1.506 -0.881 1.00 88.56 106 CYS A O 1
ATOM 811 N N . ASN A 1 107 ? 5.108 1.453 -0.662 1.00 88.69 107 ASN A N 1
ATOM 812 C CA . ASN A 1 107 ? 5.191 0.002 -0.487 1.00 88.69 107 ASN A CA 1
ATOM 813 C C . ASN A 1 107 ? 5.632 -0.392 0.935 1.00 88.69 107 ASN A C 1
ATOM 815 O O . ASN A 1 107 ? 5.835 -1.573 1.199 1.00 88.69 107 ASN A O 1
ATOM 819 N N . ASP A 1 108 ? 5.786 0.562 1.853 1.00 86.75 108 ASP A N 1
ATOM 820 C CA . ASP A 1 108 ? 6.247 0.358 3.232 1.00 86.75 108 ASP A CA 1
ATOM 821 C C . ASP A 1 108 ? 5.112 0.132 4.252 1.00 86.75 108 ASP A C 1
ATOM 823 O O . ASP A 1 108 ? 5.381 -0.266 5.383 1.00 86.75 108 ASP A O 1
ATOM 827 N N . GLU A 1 109 ? 3.852 0.275 3.832 1.00 85.19 109 GLU A N 1
ATOM 828 C CA . GLU A 1 109 ? 2.652 -0.055 4.615 1.00 85.19 109 GLU A CA 1
ATOM 829 C C . GLU A 1 109 ? 2.187 -1.511 4.379 1.00 85.19 109 GLU A C 1
ATOM 831 O O . GLU A 1 109 ? 2.931 -2.455 4.623 1.00 85.19 109 GLU A O 1
ATOM 836 N N . TYR A 1 110 ? 0.968 -1.735 3.865 1.00 85.69 110 TYR A N 1
ATOM 837 C CA . TYR A 1 110 ? 0.342 -3.059 3.690 1.00 85.69 110 TYR A CA 1
ATOM 838 C C . TYR A 1 110 ? 1.067 -3.989 2.704 1.00 85.69 110 TYR A C 1
ATOM 840 O O . TYR A 1 110 ? 0.836 -5.203 2.695 1.00 85.69 110 TYR A O 1
ATOM 848 N N . VAL A 1 111 ? 1.957 -3.445 1.870 1.00 86.25 111 VAL A N 1
ATOM 849 C CA . VAL A 1 111 ? 2.856 -4.245 1.026 1.00 86.25 111 VAL A CA 1
ATOM 850 C C . VAL A 1 111 ? 4.013 -4.831 1.844 1.00 86.25 111 VAL A C 1
ATOM 852 O O . VAL A 1 111 ? 4.553 -5.868 1.466 1.00 86.25 111 VAL A O 1
ATOM 855 N N . ASN A 1 112 ? 4.340 -4.254 3.004 1.00 87.56 112 ASN A N 1
ATOM 856 C CA . ASN A 1 112 ? 5.420 -4.680 3.896 1.00 87.56 112 ASN A CA 1
ATOM 857 C C . ASN A 1 112 ? 6.789 -4.735 3.188 1.00 87.56 112 ASN A C 1
ATOM 859 O O . ASN A 1 112 ? 7.556 -5.687 3.348 1.00 87.56 112 ASN A O 1
ATOM 863 N N . GLY A 1 113 ? 7.079 -3.731 2.363 1.00 87.38 113 GLY A N 1
ATOM 864 C CA . GLY A 1 113 ? 8.294 -3.587 1.563 1.00 87.38 113 GLY A CA 1
ATOM 865 C C . GLY A 1 113 ? 9.467 -2.919 2.282 1.00 87.38 113 GLY A C 1
ATOM 866 O O . GLY A 1 113 ? 10.384 -2.483 1.590 1.00 87.38 113 GLY A O 1
ATOM 867 N N . SER A 1 114 ? 9.466 -2.874 3.623 1.00 87.25 114 SER A N 1
ATOM 868 C CA . SER A 1 114 ? 10.445 -2.198 4.501 1.00 87.25 114 SER A CA 1
ATOM 869 C C . SER A 1 114 ? 10.286 -0.677 4.624 1.00 87.25 114 SER A C 1
ATOM 871 O O . SER A 1 114 ? 9.842 -0.052 3.667 1.00 87.25 114 SER A O 1
ATOM 873 N N . PRO A 1 115 ? 10.676 -0.070 5.770 1.00 87.00 115 PRO A N 1
ATOM 874 C CA . PRO A 1 115 ? 10.690 1.381 5.953 1.00 87.00 115 PRO A CA 1
ATOM 875 C C . PRO A 1 115 ? 11.318 2.142 4.783 1.00 87.00 115 PRO A C 1
ATOM 877 O O . PRO A 1 115 ? 12.460 1.853 4.416 1.00 87.00 115 PRO A O 1
ATOM 880 N N . GLY A 1 116 ? 10.599 3.120 4.222 1.00 86.25 116 GLY A N 1
ATOM 881 C CA . GLY A 1 116 ? 11.109 3.949 3.127 1.00 86.25 116 GLY A CA 1
ATOM 882 C C . GLY A 1 116 ? 11.300 3.194 1.810 1.00 86.25 116 GLY A C 1
ATOM 883 O O . GLY A 1 116 ? 12.147 3.580 1.006 1.00 86.25 116 GLY A O 1
ATOM 884 N N . SER A 1 117 ? 10.545 2.109 1.602 1.00 89.44 117 SER A N 1
ATOM 885 C CA . SER A 1 117 ? 10.578 1.317 0.370 1.00 89.44 117 SER A CA 1
ATOM 886 C C . SER A 1 117 ? 10.378 2.173 -0.880 1.00 89.44 117 SER A C 1
ATOM 888 O O . SER A 1 117 ? 9.718 3.215 -0.853 1.00 89.44 117 SER A O 1
ATOM 890 N N . ILE A 1 118 ? 10.869 1.676 -2.017 1.00 92.06 118 ILE A N 1
ATOM 891 C CA . ILE A 1 118 ? 10.578 2.270 -3.323 1.00 92.06 118 ILE A CA 1
ATOM 892 C C . ILE A 1 118 ? 9.060 2.381 -3.523 1.00 92.06 118 ILE A C 1
ATOM 894 O O . ILE A 1 118 ? 8.333 1.402 -3.361 1.00 92.06 118 ILE A O 1
ATOM 898 N N . GLY A 1 119 ? 8.577 3.577 -3.860 1.00 91.06 119 GLY A N 1
ATOM 899 C CA . GLY A 1 119 ? 7.163 3.818 -4.151 1.00 91.06 119 GLY A CA 1
ATOM 900 C C . GLY A 1 119 ? 6.731 3.232 -5.495 1.00 91.06 119 GLY A C 1
ATOM 901 O O . GLY A 1 119 ? 7.549 2.764 -6.291 1.00 91.06 119 GLY A O 1
ATOM 902 N N . GLY A 1 120 ? 5.431 3.277 -5.766 1.00 90.06 120 GLY A N 1
ATOM 903 C CA . GLY A 1 120 ? 4.874 2.916 -7.064 1.00 90.06 120 GLY A CA 1
ATOM 904 C C . GLY A 1 120 ? 4.072 4.050 -7.683 1.00 90.06 120 GLY A C 1
ATOM 905 O O . GLY A 1 120 ? 3.587 4.949 -6.994 1.00 90.06 120 GLY A O 1
ATOM 906 N N . ALA A 1 121 ? 3.956 4.001 -9.007 1.00 89.19 121 ALA A N 1
ATOM 907 C CA . ALA A 1 121 ? 3.160 4.933 -9.782 1.00 89.19 121 ALA A CA 1
ATOM 908 C C . ALA A 1 121 ? 2.426 4.195 -10.904 1.00 89.19 121 ALA A C 1
ATOM 910 O O . ALA A 1 121 ? 2.978 3.300 -11.547 1.00 89.19 121 ALA A O 1
ATOM 911 N N . LEU A 1 122 ? 1.191 4.612 -11.155 1.00 87.88 122 LEU A N 1
ATOM 912 C CA . LEU A 1 122 ? 0.392 4.227 -12.306 1.00 87.88 122 LEU A CA 1
ATOM 913 C C . LEU A 1 122 ? 0.154 5.465 -13.164 1.00 87.88 122 LEU A C 1
ATOM 915 O O . LEU A 1 122 ? -0.221 6.523 -12.663 1.00 87.88 122 LEU A O 1
ATOM 919 N N . VAL A 1 123 ? 0.346 5.293 -14.467 1.00 85.19 123 VAL A N 1
ATOM 920 C CA . VAL A 1 123 ? -0.029 6.249 -15.507 1.00 85.19 123 VAL A CA 1
ATOM 921 C C . VAL A 1 123 ? -1.008 5.522 -16.409 1.00 85.19 123 VAL A C 1
ATOM 923 O O . VAL A 1 123 ? -0.669 4.468 -16.952 1.00 85.19 123 VAL A O 1
ATOM 926 N N . HIS A 1 124 ? -2.221 6.050 -16.549 1.00 84.19 124 HIS A N 1
ATOM 927 C CA . HIS A 1 124 ? -3.212 5.457 -17.437 1.00 84.19 124 HIS A CA 1
ATOM 928 C C . HIS A 1 124 ? -2.681 5.430 -18.874 1.00 84.19 124 HIS A C 1
ATOM 930 O O . HIS A 1 124 ? -2.085 6.402 -19.334 1.00 84.19 124 HIS A O 1
ATOM 936 N N . GLU A 1 125 ? -2.938 4.355 -19.621 1.00 80.94 125 GLU A N 1
ATOM 937 C CA . GLU A 1 125 ? -2.386 4.172 -20.975 1.00 80.94 125 GLU A CA 1
ATOM 938 C C . GLU A 1 125 ? -2.741 5.319 -21.940 1.00 80.94 125 GLU A C 1
ATOM 940 O O . GLU A 1 125 ? -1.917 5.723 -22.758 1.00 80.94 125 GLU A O 1
ATOM 945 N N . LYS A 1 126 ? -3.926 5.923 -21.766 1.00 82.81 126 LYS A N 1
ATOM 946 C CA . LYS A 1 126 ? -4.384 7.128 -22.483 1.00 82.81 126 LYS A CA 1
ATOM 947 C C . LYS A 1 126 ? -3.431 8.330 -22.352 1.00 82.81 126 LYS A C 1
ATOM 949 O O . LYS A 1 126 ? -3.417 9.181 -23.233 1.00 82.81 126 LYS A O 1
ATOM 954 N N . HIS A 1 127 ? -2.621 8.365 -21.291 1.00 80.75 127 HIS A N 1
ATOM 955 C CA . HIS A 1 127 ? -1.577 9.366 -21.026 1.00 80.75 127 HIS A CA 1
ATOM 956 C C . HIS A 1 127 ? -0.158 8.825 -21.241 1.00 80.75 127 HIS A C 1
ATOM 958 O O . HIS A 1 127 ? 0.810 9.572 -21.130 1.00 80.75 127 HIS A O 1
ATOM 964 N N . GLY A 1 128 ? -0.022 7.526 -21.515 1.00 67.94 128 GLY A N 1
ATOM 965 C CA . GLY A 1 128 ? 1.256 6.828 -21.611 1.00 67.94 128 GLY A CA 1
ATOM 966 C C . GLY A 1 128 ? 1.896 6.864 -22.996 1.00 67.94 128 GLY A C 1
ATOM 967 O O . GLY A 1 128 ? 3.085 6.601 -23.110 1.00 67.94 128 GLY A O 1
ATOM 968 N N . SER A 1 129 ? 1.153 7.179 -24.056 1.00 65.50 129 SER A N 1
ATOM 969 C CA . SER A 1 129 ? 1.727 7.185 -25.402 1.00 65.50 129 SER A CA 1
ATOM 970 C C . SER A 1 129 ? 2.498 8.473 -25.694 1.00 65.50 129 SER A C 1
ATOM 972 O O . SER A 1 129 ? 1.955 9.576 -25.587 1.00 65.50 129 SER A O 1
ATOM 974 N N . SER A 1 130 ? 3.709 8.318 -26.226 1.00 57.16 130 SER A N 1
ATOM 975 C CA . SER A 1 130 ? 4.464 9.365 -26.929 1.00 57.16 130 SER A CA 1
ATOM 976 C C . SER A 1 130 ? 3.672 10.066 -28.055 1.00 57.16 1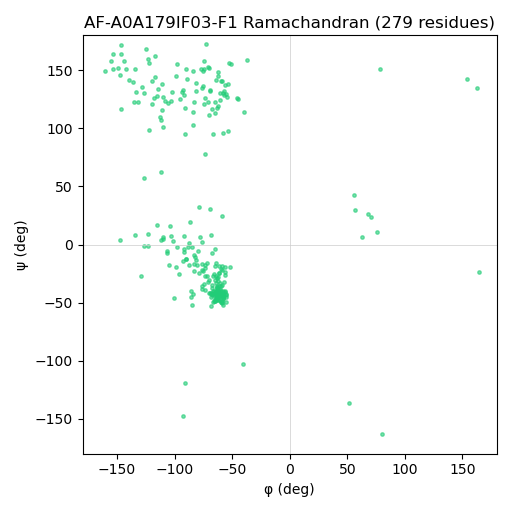30 SER A C 1
ATOM 978 O O . SER A 1 130 ? 4.001 11.192 -28.432 1.00 57.16 130 SER A O 1
ATOM 980 N N . GLN A 1 131 ? 2.594 9.454 -28.570 1.00 53.38 131 GLN A N 1
ATOM 981 C CA . GLN A 1 131 ? 1.686 10.046 -29.563 1.00 53.38 131 GLN A CA 1
ATOM 982 C C . GLN A 1 131 ? 0.426 10.699 -28.961 1.00 53.38 131 GLN A C 1
ATOM 984 O O . GLN A 1 131 ? -0.127 11.612 -29.575 1.00 53.38 131 GLN A O 1
ATOM 989 N N . GLY A 1 132 ? -0.023 10.274 -27.773 1.00 43.56 132 GLY A N 1
ATOM 990 C CA . GLY A 1 132 ? -1.291 10.697 -27.149 1.00 43.56 132 GLY A CA 1
ATOM 991 C C . GLY A 1 132 ? -1.290 12.119 -26.574 1.00 43.56 132 GLY A C 1
ATOM 992 O O . GLY A 1 132 ? -2.339 12.749 -26.470 1.00 43.56 132 GLY A O 1
ATOM 993 N N . LEU A 1 133 ? -0.111 12.681 -26.298 1.00 46.03 133 LEU A N 1
ATOM 994 C CA . LEU A 1 133 ? 0.067 14.058 -25.812 1.00 46.03 133 LEU A CA 1
ATOM 995 C C . LEU A 1 133 ? -0.056 15.131 -26.920 1.00 46.03 133 LEU A C 1
ATOM 997 O O . LEU A 1 133 ? 0.202 16.307 -26.679 1.00 46.03 133 LEU A O 1
ATOM 1001 N N . ARG A 1 134 ? -0.438 14.740 -28.147 1.00 40.94 134 ARG A N 1
ATOM 1002 C CA . ARG A 1 134 ? -0.529 15.614 -29.336 1.00 40.94 134 ARG A CA 1
ATOM 1003 C C . ARG A 1 134 ? -1.900 16.258 -29.580 1.00 40.94 134 ARG A C 1
ATOM 1005 O O . ARG A 1 134 ? -2.026 17.055 -30.509 1.00 40.94 134 ARG A O 1
ATOM 1012 N N . ASN A 1 135 ? -2.929 15.951 -28.792 1.00 33.31 135 ASN A N 1
ATOM 1013 C CA . ASN A 1 135 ? -4.274 16.474 -29.046 1.00 33.31 135 ASN A CA 1
ATOM 1014 C C . ASN A 1 135 ? -4.533 17.796 -28.309 1.00 33.31 135 ASN A C 1
ATOM 1016 O O . ASN A 1 135 ? -4.972 17.798 -27.163 1.00 33.31 135 ASN A O 1
ATOM 1020 N N . GLY A 1 136 ? -4.326 18.924 -29.000 1.00 36.72 136 GLY A N 1
ATOM 1021 C CA . GLY A 1 136 ? -4.953 20.192 -28.603 1.00 36.72 136 GLY A CA 1
ATOM 1022 C C . GLY A 1 136 ? -4.393 21.477 -29.211 1.00 36.72 136 GLY A C 1
ATOM 1023 O O . GLY A 1 136 ? -5.115 22.465 -29.308 1.00 36.72 136 GLY A O 1
ATOM 1024 N N . SER A 1 137 ? -3.146 21.501 -29.666 1.00 35.06 137 SER A N 1
ATOM 1025 C CA . SER A 1 137 ? -2.560 22.702 -30.269 1.00 35.06 137 SER A CA 1
ATOM 1026 C C . SER A 1 137 ? -1.355 22.324 -31.119 1.00 35.06 137 SER A C 1
ATOM 1028 O O . SER A 1 137 ? -0.697 21.320 -30.868 1.00 35.06 137 SER A O 1
ATOM 1030 N N . GLN A 1 138 ? -1.099 23.095 -32.176 1.00 35.88 138 GLN A N 1
ATOM 1031 C CA . GLN A 1 138 ? 0.077 22.948 -33.029 1.00 35.88 138 GLN A CA 1
ATOM 1032 C C . GLN A 1 138 ? 1.354 22.980 -32.177 1.00 35.88 138 GLN A C 1
ATOM 1034 O O . GLN A 1 138 ? 1.850 24.050 -31.835 1.00 35.88 138 GLN A O 1
ATOM 1039 N N . VAL A 1 139 ? 1.893 21.811 -31.841 1.00 37.06 139 VAL A N 1
ATOM 1040 C CA . VAL A 1 139 ? 3.208 21.685 -31.218 1.00 37.06 139 VAL A CA 1
ATOM 1041 C C . VAL A 1 139 ? 4.151 21.106 -32.262 1.00 37.06 139 VAL A C 1
ATOM 1043 O O . VAL A 1 139 ? 3.890 20.067 -32.868 1.00 37.06 139 VAL A O 1
ATOM 1046 N N . SER A 1 140 ? 5.221 21.866 -32.493 1.00 32.78 140 SER A N 1
ATOM 1047 C CA . SER A 1 140 ? 6.420 21.549 -33.269 1.00 32.78 140 SER A CA 1
ATOM 1048 C C . SER A 1 140 ? 6.859 20.083 -33.121 1.00 32.78 140 SER A C 1
ATOM 1050 O O . SER A 1 140 ? 6.550 19.430 -32.128 1.00 32.78 140 SER A O 1
ATOM 1052 N N . SER A 1 141 ? 7.635 19.573 -34.078 1.00 35.06 141 SER A N 1
ATOM 1053 C CA . SER A 1 141 ? 8.208 18.216 -34.188 1.00 35.06 141 SER A CA 1
ATOM 1054 C C . SER A 1 141 ? 9.123 17.755 -33.025 1.00 35.06 141 SER A C 1
ATOM 1056 O O . SER A 1 141 ? 9.945 16.863 -33.196 1.00 35.06 141 SER A O 1
ATOM 1058 N N . SER A 1 142 ? 8.955 18.334 -31.837 1.00 40.00 142 SER A N 1
ATOM 1059 C CA . SER A 1 142 ? 9.545 18.022 -30.537 1.00 40.00 142 SER A CA 1
ATOM 1060 C C . SER A 1 142 ? 8.419 17.845 -29.500 1.00 40.00 142 SER A C 1
ATOM 1062 O O . SER A 1 142 ? 8.359 18.573 -28.511 1.00 40.00 142 SER A O 1
ATOM 1064 N N . ALA A 1 143 ? 7.481 16.922 -29.744 1.00 41.34 143 ALA A N 1
ATOM 1065 C CA . ALA A 1 143 ? 6.424 16.580 -28.788 1.00 41.34 143 ALA A CA 1
ATOM 1066 C C . ALA A 1 143 ? 7.019 15.758 -27.631 1.00 41.34 143 ALA A C 1
ATOM 1068 O O . ALA A 1 143 ? 6.956 14.532 -27.606 1.00 41.34 143 ALA A O 1
ATOM 1069 N N . SER A 1 144 ? 7.684 16.456 -26.719 1.00 46.22 144 SER A N 1
ATOM 1070 C CA . SER A 1 144 ? 8.198 15.935 -25.459 1.00 46.22 144 SER A CA 1
ATOM 1071 C C . SER A 1 144 ? 7.029 15.755 -24.485 1.00 46.22 144 SER A C 1
ATOM 1073 O O . SER A 1 144 ? 6.087 16.548 -24.504 1.00 46.22 144 SER A O 1
ATOM 1075 N N . CYS A 1 145 ? 7.096 14.783 -23.570 1.00 50.62 145 CYS A N 1
ATOM 1076 C CA . CYS A 1 145 ? 6.311 14.868 -22.337 1.00 50.62 145 CYS A CA 1
ATOM 1077 C C . CYS A 1 145 ? 6.704 16.169 -21.615 1.00 50.62 145 CYS A C 1
ATOM 1079 O O . CYS A 1 145 ? 7.722 16.216 -20.930 1.00 50.62 145 CYS A O 1
ATOM 1081 N N . HIS A 1 146 ? 5.939 17.248 -21.805 1.00 51.88 146 HIS A N 1
ATOM 1082 C CA . HIS A 1 146 ? 6.263 18.579 -21.276 1.00 51.88 146 HIS A CA 1
ATOM 1083 C C . HIS A 1 146 ? 6.194 18.662 -19.737 1.00 51.88 146 HIS A C 1
ATOM 1085 O O . HIS A 1 146 ? 6.610 19.667 -19.166 1.00 51.88 146 HIS A O 1
ATOM 1091 N N . HIS A 1 147 ? 5.716 17.608 -19.063 1.00 56.25 147 HIS A N 1
ATOM 1092 C CA . HIS A 1 147 ? 5.526 17.554 -17.608 1.00 56.25 147 HIS A CA 1
ATOM 1093 C C . HIS A 1 147 ? 6.273 16.404 -16.910 1.00 56.25 147 HIS A C 1
ATOM 1095 O O . HIS A 1 147 ? 6.070 16.181 -15.719 1.00 56.25 147 HIS A O 1
ATOM 1101 N N . CYS A 1 148 ? 7.150 15.684 -17.615 1.00 66.19 148 CYS A N 1
ATOM 1102 C CA . CYS A 1 148 ? 7.982 14.644 -17.015 1.00 66.19 148 CYS A CA 1
ATOM 1103 C C . CYS A 1 148 ? 9.337 15.238 -16.612 1.00 66.19 148 CYS A C 1
ATOM 1105 O O . CYS A 1 148 ? 10.003 15.873 -17.433 1.00 66.19 148 CYS A O 1
ATOM 1107 N N . LEU A 1 149 ? 9.794 14.983 -15.383 1.00 77.38 149 LEU A N 1
ATOM 1108 C CA . LEU A 1 149 ? 11.214 15.128 -15.060 1.00 77.38 149 LEU A CA 1
ATOM 1109 C C . LEU A 1 149 ? 11.972 14.049 -15.842 1.00 77.38 149 LEU A C 1
ATOM 1111 O O . LEU A 1 149 ? 12.030 12.894 -15.431 1.00 77.38 149 LEU A O 1
ATOM 1115 N N . ALA A 1 150 ? 12.485 14.410 -17.016 1.00 81.88 150 ALA A N 1
ATOM 1116 C CA . ALA A 1 150 ? 13.192 13.473 -17.871 1.00 81.88 150 ALA A CA 1
ATOM 1117 C C . ALA A 1 150 ? 14.536 13.093 -17.240 1.00 81.88 150 ALA A C 1
ATOM 1119 O O . ALA A 1 150 ? 15.323 13.953 -16.840 1.00 81.88 150 ALA A O 1
ATOM 1120 N N . GLY A 1 151 ? 14.815 11.797 -17.200 1.00 86.12 151 GLY A N 1
ATOM 1121 C CA . GLY A 1 151 ? 16.117 11.277 -16.823 1.00 86.12 151 GLY A CA 1
ATOM 1122 C C . GLY A 1 151 ? 16.438 10.006 -17.596 1.00 86.12 151 GLY A C 1
ATOM 1123 O O . GLY A 1 151 ? 15.569 9.402 -18.222 1.00 86.12 151 GLY A O 1
ATOM 1124 N N . TRP A 1 152 ? 17.712 9.617 -17.585 1.00 87.69 152 TRP A N 1
ATOM 1125 C CA . TRP A 1 152 ? 18.248 8.526 -18.409 1.00 87.69 152 TRP A CA 1
ATOM 1126 C C . TRP A 1 152 ? 17.544 7.171 -18.221 1.00 87.69 152 TRP A C 1
ATOM 1128 O O . TRP A 1 152 ? 17.623 6.309 -19.092 1.00 87.69 152 TRP A O 1
ATOM 1138 N N . TYR A 1 153 ? 16.824 6.971 -17.113 1.00 89.50 153 TYR A N 1
ATOM 1139 C CA . TYR A 1 153 ? 16.073 5.742 -16.856 1.00 89.50 153 TYR A CA 1
ATOM 1140 C C . TYR A 1 153 ? 14.686 5.686 -17.510 1.00 89.50 153 TYR A C 1
ATOM 1142 O O . TYR A 1 153 ? 14.139 4.593 -17.663 1.00 89.50 153 TYR A O 1
ATOM 1150 N N . GLY A 1 154 ? 14.159 6.830 -17.941 1.00 87.19 154 GLY A N 1
ATOM 1151 C CA . GLY A 1 154 ? 12.934 6.954 -18.728 1.00 87.19 154 GLY A CA 1
ATOM 1152 C C . GLY A 1 154 ? 13.192 6.856 -20.230 1.00 87.19 154 GLY A C 1
ATOM 1153 O O . GLY A 1 154 ? 12.248 6.901 -21.014 1.00 87.19 154 GLY A O 1
ATOM 1154 N N . ASP A 1 155 ? 14.460 6.722 -20.629 1.00 86.56 155 ASP A N 1
ATOM 1155 C CA . ASP A 1 155 ? 14.887 6.523 -22.010 1.00 86.56 155 ASP A CA 1
ATOM 1156 C C . ASP A 1 155 ? 14.827 5.042 -22.415 1.00 86.56 155 ASP A C 1
ATOM 1158 O O . ASP A 1 155 ? 15.044 4.144 -21.582 1.00 86.56 155 ASP A O 1
ATOM 1162 N N . ALA A 1 156 ? 14.566 4.804 -23.704 1.00 84.75 156 ALA A N 1
ATOM 1163 C CA . ALA A 1 156 ? 14.450 3.489 -24.327 1.00 84.75 156 ALA A CA 1
ATOM 1164 C C . ALA A 1 156 ? 15.580 2.542 -23.884 1.00 84.75 156 ALA A C 1
ATOM 1166 O O . ALA A 1 156 ? 16.765 2.876 -23.964 1.00 84.75 156 ALA A O 1
ATOM 1167 N N . LYS A 1 157 ? 15.196 1.368 -23.358 1.00 83.44 157 LYS A N 1
ATOM 1168 C CA . LYS A 1 157 ? 16.104 0.439 -22.659 1.00 83.44 157 LYS A CA 1
ATOM 1169 C C . LYS A 1 157 ? 17.238 -0.079 -23.545 1.00 83.44 157 LYS A C 1
ATOM 1171 O O . LYS A 1 157 ? 18.362 -0.201 -23.073 1.00 83.44 157 LYS A O 1
ATOM 1176 N N . ASP A 1 158 ? 16.932 -0.370 -24.802 1.00 82.31 158 ASP A N 1
ATOM 1177 C CA . ASP A 1 158 ? 17.846 -0.900 -25.818 1.00 82.31 158 ASP A CA 1
ATOM 1178 C C . ASP A 1 158 ? 18.984 0.067 -26.169 1.00 82.31 158 ASP A C 1
ATOM 1180 O O . ASP A 1 158 ? 20.106 -0.363 -26.418 1.00 82.31 158 ASP A O 1
ATOM 1184 N N . ALA A 1 159 ? 18.714 1.371 -26.124 1.00 78.12 159 ALA A N 1
ATOM 1185 C CA . ALA A 1 159 ? 19.673 2.411 -26.481 1.00 78.12 159 ALA A CA 1
ATOM 1186 C C . ALA A 1 159 ? 20.164 3.242 -25.277 1.00 78.12 159 ALA A C 1
ATOM 1188 O O . ALA A 1 159 ? 20.898 4.211 -25.451 1.00 78.12 159 ALA A O 1
ATOM 1189 N N . ARG A 1 160 ? 19.786 2.875 -24.045 1.00 85.12 160 ARG A N 1
ATOM 1190 C CA . ARG A 1 160 ? 20.099 3.619 -22.807 1.00 85.12 160 ARG A CA 1
ATOM 1191 C C . ARG A 1 160 ? 21.595 3.796 -22.546 1.00 85.12 160 ARG A C 1
ATOM 1193 O O . ARG A 1 160 ? 22.011 4.801 -21.978 1.00 85.12 160 ARG A O 1
ATOM 1200 N N . PHE A 1 161 ? 22.387 2.795 -22.922 1.00 84.75 161 PHE A N 1
ATOM 1201 C CA . PHE A 1 161 ? 23.839 2.781 -22.731 1.00 84.75 161 PHE A CA 1
ATOM 1202 C C . PHE A 1 161 ? 24.615 3.118 -24.009 1.00 84.75 161 PHE A C 1
ATOM 1204 O O . PHE A 1 161 ? 25.848 3.090 -23.995 1.00 84.75 161 PHE A O 1
ATOM 1211 N N . ASP A 1 162 ? 23.917 3.446 -25.099 1.00 85.19 162 ASP A N 1
ATOM 1212 C CA . ASP A 1 162 ? 24.551 3.918 -26.322 1.00 85.19 162 ASP A CA 1
ATOM 1213 C C . ASP A 1 162 ? 25.121 5.324 -26.088 1.00 85.19 162 ASP A C 1
ATOM 1215 O O . ASP A 1 162 ? 24.396 6.301 -25.898 1.00 85.19 162 ASP A O 1
ATOM 1219 N N . ARG A 1 163 ? 26.453 5.418 -26.085 1.00 74.00 163 ARG A N 1
ATOM 1220 C CA . ARG A 1 163 ? 27.181 6.669 -25.837 1.00 74.00 163 ARG A CA 1
ATOM 1221 C C . ARG A 1 163 ? 27.121 7.632 -27.023 1.00 74.00 163 ARG A C 1
ATOM 1223 O O . ARG A 1 163 ? 27.396 8.818 -26.831 1.00 74.00 163 ARG A O 1
ATOM 1230 N N . ASP A 1 164 ? 26.777 7.139 -28.210 1.00 83.69 164 ASP A N 1
ATOM 1231 C CA . ASP A 1 164 ? 26.681 7.934 -29.434 1.00 83.69 164 ASP A CA 1
ATOM 1232 C C . ASP A 1 164 ? 25.275 8.511 -29.639 1.00 83.69 164 ASP A C 1
ATOM 1234 O O . ASP A 1 164 ? 25.090 9.443 -30.431 1.00 83.69 164 ASP A O 1
ATOM 1238 N N . LYS A 1 165 ? 24.290 8.034 -28.868 1.00 80.12 165 LYS A N 1
ATOM 1239 C CA . LYS A 1 165 ? 22.921 8.546 -28.867 1.00 80.12 165 LYS A CA 1
ATOM 1240 C C . LYS A 1 165 ? 22.882 10.020 -28.458 1.00 80.12 165 LYS A C 1
ATOM 1242 O O . LYS A 1 165 ? 23.335 10.424 -27.388 1.00 80.12 165 LYS A O 1
ATOM 1247 N N . ARG A 1 166 ? 22.297 10.847 -29.329 1.00 77.88 166 ARG A N 1
ATOM 1248 C CA . ARG A 1 166 ? 22.144 12.304 -29.128 1.00 77.88 166 ARG A CA 1
ATOM 1249 C C . ARG A 1 166 ? 20.721 12.738 -28.795 1.00 77.88 166 ARG A C 1
ATOM 1251 O O . ARG A 1 166 ? 20.497 13.908 -28.504 1.00 77.88 166 ARG A O 1
ATOM 1258 N N . THR A 1 167 ? 19.765 11.821 -28.864 1.00 81.50 167 THR A N 1
ATOM 1259 C CA . THR A 1 167 ? 18.333 12.112 -28.752 1.00 81.50 167 THR A CA 1
ATOM 1260 C C . THR A 1 167 ? 17.709 11.242 -27.682 1.00 81.50 167 THR A C 1
ATOM 1262 O O . THR A 1 167 ? 17.883 10.033 -27.725 1.00 81.50 167 THR A O 1
ATOM 1265 N N . PHE A 1 168 ? 16.954 11.834 -26.764 1.00 82.12 168 PHE A N 1
ATOM 1266 C CA . PHE A 1 168 ? 16.178 11.102 -25.766 1.00 82.12 168 PHE A CA 1
ATOM 1267 C C . PHE A 1 168 ? 14.912 10.503 -26.396 1.00 82.12 168 PHE A C 1
ATOM 1269 O O . PHE A 1 168 ? 14.198 11.190 -27.130 1.00 82.12 168 PHE A O 1
ATOM 1276 N N . THR A 1 169 ? 14.622 9.240 -26.096 1.00 83.94 169 THR A N 1
ATOM 1277 C CA . THR A 1 169 ? 13.444 8.509 -26.570 1.00 83.94 169 THR A CA 1
ATOM 1278 C C . THR A 1 169 ? 12.654 8.024 -25.362 1.00 83.94 169 THR A C 1
ATOM 1280 O O . THR A 1 169 ? 12.984 7.007 -24.759 1.00 83.94 169 THR A O 1
ATOM 1283 N N . LEU A 1 170 ? 11.606 8.766 -25.004 1.00 81.94 170 LEU A N 1
ATOM 1284 C CA . LEU A 1 170 ? 10.755 8.448 -23.858 1.00 81.94 170 LEU A CA 1
ATOM 1285 C C . LEU A 1 170 ? 10.138 7.047 -24.003 1.00 81.94 170 LEU A C 1
ATOM 1287 O O . LEU A 1 170 ? 9.553 6.740 -25.040 1.00 81.94 170 LEU A O 1
ATOM 1291 N N . ILE A 1 171 ? 10.243 6.223 -22.958 1.00 85.06 171 ILE A N 1
ATOM 1292 C CA . ILE A 1 171 ? 9.513 4.954 -22.868 1.00 85.06 171 ILE A CA 1
ATOM 1293 C C . ILE A 1 171 ? 8.019 5.251 -22.694 1.00 85.06 171 ILE A C 1
ATOM 1295 O O . ILE A 1 171 ? 7.644 6.047 -21.834 1.00 85.06 171 ILE A O 1
ATOM 1299 N N . ASP A 1 172 ? 7.170 4.573 -23.466 1.00 82.69 172 ASP A N 1
ATOM 1300 C CA . ASP A 1 172 ? 5.720 4.676 -23.304 1.00 82.69 172 ASP A CA 1
ATOM 1301 C C . ASP A 1 172 ? 5.263 4.173 -21.913 1.00 82.69 172 ASP A C 1
ATOM 1303 O O . ASP A 1 172 ? 5.787 3.212 -21.341 1.00 82.69 172 ASP A O 1
ATOM 1307 N N . GLY A 1 173 ? 4.237 4.817 -21.366 1.00 81.81 173 GLY A N 1
ATOM 1308 C CA . GLY A 1 173 ? 3.627 4.486 -20.082 1.00 81.81 173 GLY A CA 1
ATOM 1309 C C . GLY A 1 173 ? 4.394 5.024 -18.874 1.00 81.81 173 GLY A C 1
ATOM 1310 O O . GLY A 1 173 ? 5.240 5.912 -18.965 1.00 81.81 173 GLY A O 1
ATOM 1311 N N . ALA A 1 174 ? 4.091 4.466 -17.699 1.00 86.25 174 ALA A N 1
ATOM 1312 C CA . ALA A 1 174 ? 4.671 4.906 -16.427 1.00 86.25 174 ALA A CA 1
ATOM 1313 C C . ALA A 1 174 ? 6.203 4.757 -16.366 1.00 86.25 174 ALA A C 1
ATOM 1315 O O . ALA A 1 174 ? 6.869 5.485 -15.633 1.00 86.25 174 ALA A O 1
ATOM 1316 N N . ALA A 1 175 ? 6.788 3.847 -17.152 1.00 86.62 175 ALA A N 1
ATOM 1317 C CA . ALA A 1 175 ? 8.234 3.653 -17.196 1.00 86.62 175 ALA A CA 1
ATOM 1318 C C . ALA A 1 175 ? 8.992 4.889 -17.716 1.00 86.62 175 ALA A C 1
ATOM 1320 O O . ALA A 1 175 ? 10.114 5.130 -17.270 1.00 86.62 175 ALA A O 1
ATOM 1321 N N . GLY A 1 176 ? 8.375 5.711 -18.574 1.00 85.81 176 GLY A N 1
ATOM 1322 C CA . GLY A 1 176 ? 8.957 6.972 -19.047 1.00 85.81 176 GLY A CA 1
ATOM 1323 C C . GLY A 1 176 ? 9.151 8.027 -17.950 1.00 85.81 176 GLY A C 1
ATOM 1324 O O . GLY A 1 176 ? 9.955 8.940 -18.112 1.00 85.81 176 GLY A O 1
ATOM 1325 N N . PHE A 1 177 ? 8.468 7.889 -16.809 1.00 86.88 177 PHE A N 1
ATOM 1326 C CA . PHE A 1 177 ? 8.572 8.810 -15.671 1.00 86.88 177 PHE A CA 1
ATOM 1327 C C . PHE A 1 177 ? 9.753 8.486 -14.737 1.00 86.88 177 PHE A C 1
ATOM 1329 O O . PHE A 1 177 ? 9.983 9.201 -13.761 1.00 86.88 177 PHE A O 1
ATOM 1336 N N . GLN A 1 178 ? 10.516 7.421 -15.005 1.00 89.12 178 GLN A N 1
ATOM 1337 C CA . GLN A 1 178 ? 11.689 7.079 -14.201 1.00 89.12 178 GLN A CA 1
ATOM 1338 C C . GLN A 1 178 ? 12.847 8.036 -14.505 1.00 89.12 178 GLN A C 1
ATOM 1340 O O . GLN A 1 178 ? 13.332 8.115 -15.628 1.00 89.12 178 GLN A O 1
ATOM 1345 N N . VAL A 1 179 ? 13.336 8.752 -13.493 1.00 90.31 179 VAL A N 1
ATOM 1346 C CA . VAL A 1 179 ? 14.424 9.727 -13.686 1.00 90.31 179 VAL A CA 1
ATOM 1347 C C . VAL A 1 179 ? 15.789 9.038 -13.619 1.00 90.31 179 VAL A C 1
ATOM 1349 O O . VAL A 1 179 ? 16.619 9.165 -14.520 1.00 90.31 179 VAL A O 1
ATOM 1352 N N . SER A 1 180 ? 16.018 8.272 -12.557 1.00 91.69 180 SER A N 1
ATOM 1353 C CA . SER A 1 180 ? 17.330 7.733 -12.193 1.00 91.69 180 SER A CA 1
ATOM 1354 C C . SER A 1 180 ? 17.297 6.218 -12.054 1.00 91.69 180 SER A C 1
ATOM 1356 O O . SER A 1 180 ? 16.231 5.607 -12.001 1.00 91.69 180 SER A O 1
ATOM 1358 N N . SER A 1 181 ? 18.481 5.612 -11.962 1.00 90.56 181 SER A N 1
ATOM 1359 C CA . SER A 1 181 ? 18.604 4.197 -11.630 1.00 90.56 181 SER A CA 1
ATOM 1360 C C . SER A 1 181 ? 17.930 3.902 -10.286 1.00 90.56 181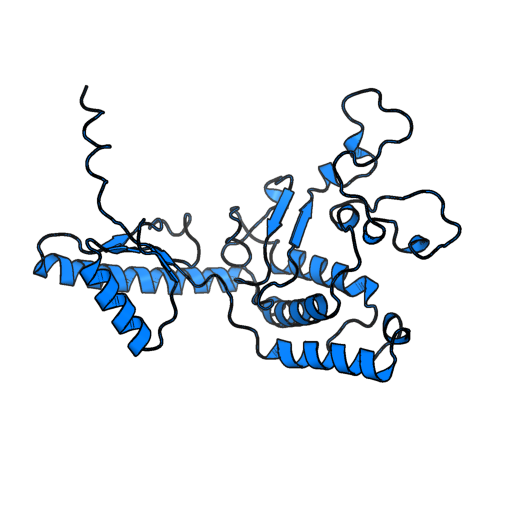 SER A C 1
ATOM 1362 O O . SER A 1 181 ? 18.248 4.579 -9.304 1.00 90.56 181 SER A O 1
ATOM 1364 N N . PRO A 1 182 ? 17.036 2.904 -10.212 1.00 90.88 182 PRO A N 1
ATOM 1365 C CA . PRO A 1 182 ? 16.375 2.535 -8.975 1.00 90.88 182 PRO A CA 1
ATOM 1366 C C . PRO A 1 182 ? 17.365 1.872 -8.017 1.00 90.88 182 PRO A C 1
ATOM 1368 O O . PRO A 1 182 ? 18.327 1.215 -8.427 1.00 90.88 182 PRO A O 1
ATOM 1371 N N . SER A 1 183 ? 17.096 2.015 -6.724 1.00 91.25 183 SER A N 1
ATOM 1372 C CA . SER A 1 183 ? 17.863 1.354 -5.675 1.00 91.25 183 SER A CA 1
ATOM 1373 C C . SER A 1 183 ? 17.739 -0.163 -5.800 1.00 91.25 183 SER A C 1
ATOM 1375 O O . SER A 1 183 ? 16.656 -0.746 -5.744 1.00 91.25 183 SER A O 1
ATOM 1377 N N . CYS A 1 184 ? 18.878 -0.819 -6.003 1.00 87.44 184 CYS A N 1
ATOM 1378 C CA . CYS A 1 184 ? 18.924 -2.253 -6.241 1.00 87.44 184 CYS A CA 1
ATOM 1379 C C . CYS A 1 184 ? 18.583 -3.072 -4.986 1.00 87.44 184 CYS A C 1
ATOM 1381 O O . CYS A 1 184 ? 18.001 -4.150 -5.097 1.00 87.44 184 CYS A O 1
ATOM 1383 N N . ILE A 1 185 ? 18.899 -2.543 -3.799 1.00 89.56 185 ILE A N 1
ATOM 1384 C CA . ILE A 1 185 ? 18.536 -3.173 -2.531 1.00 89.56 185 ILE A CA 1
ATOM 1385 C C . ILE A 1 185 ? 17.039 -3.020 -2.248 1.00 89.56 185 ILE A C 1
ATOM 1387 O O . ILE A 1 185 ? 16.405 -4.000 -1.868 1.00 89.56 185 ILE A O 1
ATOM 1391 N N . ASP A 1 186 ? 16.444 -1.862 -2.549 1.00 92.31 186 ASP A N 1
ATOM 1392 C CA . ASP A 1 186 ? 15.004 -1.649 -2.342 1.00 92.31 186 ASP A CA 1
ATOM 1393 C C . ASP A 1 186 ? 14.184 -2.539 -3.272 1.00 92.31 186 ASP A C 1
ATOM 1395 O O . ASP A 1 186 ? 13.214 -3.159 -2.846 1.00 92.31 186 ASP A O 1
ATOM 1399 N N . LEU A 1 187 ? 14.615 -2.692 -4.529 1.00 92.44 187 LEU A N 1
ATOM 1400 C CA . LEU A 1 187 ? 13.982 -3.624 -5.461 1.00 92.44 187 LEU A CA 1
ATOM 1401 C C . LEU A 1 187 ? 14.096 -5.083 -5.005 1.00 92.44 187 LEU A C 1
ATOM 1403 O O . LEU A 1 187 ? 13.146 -5.845 -5.182 1.00 92.44 187 LEU A O 1
ATOM 1407 N N . ALA A 1 188 ? 15.222 -5.484 -4.408 1.00 91.38 188 ALA A N 1
ATOM 1408 C CA . ALA A 1 188 ? 15.387 -6.827 -3.855 1.00 91.38 188 ALA A CA 1
ATOM 1409 C C . ALA A 1 188 ? 14.445 -7.070 -2.664 1.00 91.38 188 ALA A C 1
ATOM 1411 O O . ALA A 1 188 ? 13.796 -8.114 -2.584 1.00 91.38 188 ALA A O 1
ATOM 1412 N N . ILE A 1 189 ? 14.332 -6.092 -1.763 1.00 92.75 189 ILE A N 1
ATOM 1413 C CA . ILE A 1 189 ? 13.430 -6.142 -0.608 1.00 92.75 189 ILE A CA 1
ATOM 1414 C C . ILE A 1 189 ? 11.966 -6.176 -1.065 1.00 92.75 189 ILE A C 1
ATOM 1416 O O . ILE A 1 189 ? 11.204 -7.034 -0.613 1.00 92.75 189 ILE A O 1
ATOM 1420 N N . LEU A 1 190 ? 11.583 -5.306 -2.003 1.00 92.19 190 LEU A N 1
ATOM 1421 C CA . LEU A 1 190 ? 10.241 -5.288 -2.578 1.00 92.19 190 LEU A CA 1
ATOM 1422 C C . LEU A 1 190 ? 9.919 -6.618 -3.272 1.00 92.19 190 LEU A C 1
ATOM 1424 O O . LEU A 1 190 ? 8.851 -7.175 -3.042 1.00 92.19 190 LEU A O 1
ATOM 1428 N N . SER A 1 191 ? 10.858 -7.187 -4.035 1.00 91.94 191 SER A N 1
ATOM 1429 C CA . SER A 1 191 ? 10.695 -8.518 -4.645 1.00 91.94 191 SER A CA 1
ATOM 1430 C C . SER A 1 191 ? 10.400 -9.592 -3.593 1.00 91.94 191 SER A C 1
ATOM 1432 O O . SER A 1 191 ? 9.544 -10.454 -3.796 1.00 91.94 191 SER A O 1
ATOM 1434 N N . ALA A 1 192 ? 11.061 -9.527 -2.433 1.00 91.94 192 ALA A N 1
ATOM 1435 C CA . ALA A 1 192 ? 10.806 -10.444 -1.327 1.00 91.94 192 ALA A CA 1
ATOM 1436 C C . ALA A 1 192 ? 9.371 -10.320 -0.813 1.00 91.94 192 ALA A C 1
ATOM 1438 O O . ALA A 1 192 ? 8.690 -11.335 -0.638 1.00 91.94 192 ALA A O 1
ATOM 1439 N N . ALA A 1 193 ? 8.913 -9.086 -0.595 1.00 91.00 193 ALA A N 1
ATOM 1440 C CA . ALA A 1 193 ? 7.562 -8.805 -0.141 1.00 91.00 193 ALA A CA 1
ATOM 1441 C C . ALA A 1 193 ? 6.521 -9.299 -1.152 1.00 91.00 193 ALA A C 1
ATOM 1443 O O . ALA A 1 193 ? 5.618 -10.057 -0.791 1.00 91.00 193 ALA A O 1
ATOM 1444 N N . LEU A 1 194 ? 6.712 -8.985 -2.434 1.00 88.88 194 LEU A N 1
ATOM 1445 C CA . LEU A 1 194 ? 5.843 -9.429 -3.523 1.00 88.88 194 LEU A CA 1
ATOM 1446 C C . LEU A 1 194 ? 5.816 -10.958 -3.662 1.00 88.88 194 LEU A C 1
ATOM 1448 O O . LEU A 1 194 ? 4.747 -11.525 -3.870 1.00 88.88 194 LEU A O 1
ATOM 1452 N N . SER A 1 195 ? 6.931 -11.656 -3.419 1.00 89.44 195 SER A N 1
ATOM 1453 C CA . SER A 1 195 ? 6.978 -13.130 -3.451 1.00 89.44 195 SER A CA 1
ATOM 1454 C C . SER A 1 195 ? 6.139 -13.813 -2.360 1.00 89.44 195 SER A C 1
ATOM 1456 O O . SER A 1 195 ? 5.725 -14.970 -2.504 1.00 89.44 195 SER A O 1
ATOM 1458 N N . VAL A 1 196 ? 5.908 -13.122 -1.240 1.00 89.00 196 VAL A N 1
ATOM 1459 C CA . VAL A 1 196 ? 5.021 -13.592 -0.170 1.00 89.00 196 VAL A CA 1
ATOM 1460 C C . VAL A 1 196 ? 3.585 -13.186 -0.480 1.00 89.00 196 VAL A C 1
ATOM 1462 O O . VAL A 1 196 ? 2.681 -14.014 -0.384 1.00 89.00 196 VAL A O 1
ATOM 1465 N N . LEU A 1 197 ? 3.389 -11.937 -0.902 1.00 83.44 197 LEU A N 1
ATOM 1466 C CA . LEU A 1 197 ? 2.089 -11.372 -1.247 1.00 83.44 197 LEU A CA 1
ATOM 1467 C C . LEU A 1 197 ? 1.410 -12.114 -2.406 1.00 83.44 197 LEU A C 1
ATOM 1469 O O . LEU A 1 197 ? 0.217 -12.397 -2.318 1.00 83.44 197 LEU A O 1
ATOM 1473 N N . GLY A 1 198 ? 2.154 -12.488 -3.444 1.00 84.50 198 GLY A N 1
ATOM 1474 C CA . GLY A 1 198 ? 1.640 -13.196 -4.621 1.00 84.50 198 GLY A CA 1
ATOM 1475 C C . GLY A 1 198 ? 1.102 -14.604 -4.338 1.00 84.50 198 GLY A C 1
ATOM 1476 O O . GLY A 1 198 ? 0.569 -15.248 -5.233 1.00 84.50 198 GLY A O 1
ATOM 1477 N N . ARG A 1 199 ? 1.216 -15.100 -3.098 1.00 88.25 199 ARG A N 1
ATOM 1478 C CA . ARG A 1 199 ? 0.660 -16.397 -2.671 1.00 88.25 199 ARG A CA 1
ATOM 1479 C C . ARG A 1 199 ? -0.819 -16.334 -2.291 1.00 88.25 199 ARG A C 1
ATOM 1481 O O . ARG A 1 199 ? -1.397 -17.374 -1.985 1.00 88.25 199 ARG A O 1
ATOM 1488 N N . GLN A 1 200 ? -1.395 -15.138 -2.209 1.00 84.62 200 GLN A N 1
ATOM 1489 C CA . GLN A 1 200 ? -2.781 -14.902 -1.806 1.00 84.62 200 GLN A CA 1
ATOM 1490 C C . GLN A 1 200 ? -3.417 -13.873 -2.740 1.00 84.62 200 GLN A C 1
ATOM 1492 O O . GLN A 1 200 ? -2.795 -12.867 -3.101 1.00 84.62 200 GLN A O 1
ATOM 1497 N N . SER A 1 201 ? -4.675 -14.109 -3.092 1.00 84.25 201 SER A N 1
ATOM 1498 C CA . SER A 1 201 ? -5.485 -13.170 -3.863 1.00 84.25 201 SER A CA 1
ATOM 1499 C C . SER A 1 201 ? -5.949 -11.985 -3.009 1.00 84.25 201 SER A C 1
ATOM 1501 O O . SER A 1 201 ? -6.051 -12.070 -1.782 1.00 84.25 201 SER A O 1
ATOM 1503 N N . MET A 1 202 ? -6.288 -10.873 -3.666 1.00 81.25 202 MET A N 1
ATOM 1504 C CA . MET A 1 202 ? -6.896 -9.719 -2.994 1.00 81.25 202 MET A CA 1
ATOM 1505 C C . MET A 1 202 ? -8.227 -10.062 -2.324 1.00 81.25 202 MET A C 1
ATOM 1507 O O . MET A 1 202 ? -8.478 -9.614 -1.208 1.00 81.25 202 MET A O 1
ATOM 1511 N N . SER A 1 203 ? -9.038 -10.912 -2.957 1.00 84.31 203 SER A N 1
ATOM 1512 C CA . SER A 1 203 ? -10.322 -11.353 -2.406 1.00 84.31 203 SER A CA 1
ATOM 1513 C C . SER A 1 203 ? -10.161 -12.117 -1.086 1.00 84.31 203 SER A C 1
ATOM 1515 O O . SER A 1 203 ? -10.965 -11.929 -0.171 1.00 84.31 203 SER A O 1
ATOM 1517 N N . GLU A 1 204 ? -9.139 -12.970 -0.959 1.00 87.44 204 GLU A N 1
ATOM 1518 C CA . GLU A 1 204 ? -8.855 -13.704 0.284 1.00 87.44 204 GLU A CA 1
ATOM 1519 C C . GLU A 1 204 ? -8.410 -12.753 1.402 1.00 87.44 204 GLU A C 1
ATOM 1521 O O . GLU A 1 204 ? -8.895 -12.841 2.534 1.00 87.44 204 GLU A O 1
ATOM 1526 N N . ILE A 1 205 ? -7.531 -11.801 1.073 1.00 85.75 205 ILE A N 1
ATOM 1527 C CA . ILE A 1 205 ? -7.055 -10.776 2.010 1.00 85.75 205 ILE A CA 1
ATOM 1528 C C . ILE A 1 205 ? -8.219 -9.906 2.490 1.00 85.75 205 ILE A C 1
ATOM 1530 O O . ILE A 1 205 ? -8.388 -9.723 3.697 1.00 85.75 205 ILE A O 1
ATOM 1534 N N . GLN A 1 206 ? -9.054 -9.424 1.569 1.00 86.12 206 GLN A N 1
ATOM 1535 C CA . GLN A 1 206 ? -10.200 -8.575 1.882 1.00 86.12 206 GLN A CA 1
ATOM 1536 C C . GLN A 1 206 ? -11.231 -9.312 2.740 1.00 86.12 206 GLN A C 1
ATOM 1538 O O . GLN A 1 206 ? -11.701 -8.764 3.734 1.00 86.12 206 GLN A O 1
ATOM 1543 N N . SER A 1 207 ? -11.536 -10.573 2.418 1.00 90.38 207 SER A N 1
ATOM 1544 C CA . SER A 1 207 ? -12.471 -11.388 3.207 1.00 90.38 207 SER A CA 1
ATOM 1545 C C . SER A 1 207 ? -12.010 -11.520 4.660 1.00 90.38 207 SER A C 1
ATOM 1547 O O . SER A 1 207 ? -12.799 -11.353 5.592 1.00 90.38 207 SER A O 1
ATOM 1549 N N . LYS A 1 208 ? -10.708 -11.758 4.869 1.00 92.00 208 LYS A N 1
ATOM 1550 C CA . LYS A 1 208 ? -10.123 -11.828 6.211 1.00 92.00 208 LYS A CA 1
ATOM 1551 C C . LYS A 1 208 ? -10.107 -10.466 6.910 1.00 92.00 208 LYS A C 1
ATOM 1553 O O . LYS A 1 208 ? -10.418 -10.404 8.097 1.00 92.00 208 LYS A O 1
ATOM 1558 N N . SER A 1 209 ? -9.764 -9.394 6.196 1.00 90.44 209 SER A N 1
ATOM 1559 C CA . SER A 1 209 ? -9.779 -8.025 6.726 1.00 90.44 209 SER A CA 1
ATOM 1560 C C . SER A 1 209 ? -11.176 -7.638 7.217 1.00 90.44 209 SER A C 1
ATOM 1562 O O . SER A 1 209 ? -11.325 -7.227 8.364 1.00 90.44 209 SER A O 1
ATOM 1564 N N . LEU A 1 210 ? -12.216 -7.875 6.412 1.00 91.81 210 LEU A N 1
ATOM 1565 C CA . LEU A 1 210 ? -13.603 -7.594 6.782 1.00 91.81 210 LEU A CA 1
ATOM 1566 C C . LEU A 1 210 ? -14.021 -8.330 8.060 1.00 91.81 210 LEU A C 1
ATOM 1568 O O . LEU A 1 210 ? -14.612 -7.710 8.945 1.00 91.81 210 LEU A O 1
ATOM 1572 N N . ALA A 1 211 ? -13.675 -9.616 8.178 1.00 95.12 211 ALA A N 1
ATOM 1573 C CA . ALA A 1 211 ? -13.977 -10.415 9.363 1.00 95.12 211 ALA A CA 1
ATOM 1574 C C . ALA A 1 211 ? -13.252 -9.898 10.617 1.00 95.12 211 ALA A C 1
ATOM 1576 O O . ALA A 1 211 ? -13.882 -9.717 11.656 1.00 95.12 211 ALA A O 1
ATOM 1577 N N . LEU A 1 212 ? -11.947 -9.622 10.525 1.00 94.44 212 LEU A N 1
ATOM 1578 C CA . LEU A 1 212 ? -11.155 -9.138 11.661 1.00 94.44 212 LEU A CA 1
ATOM 1579 C C . LEU A 1 212 ? -11.583 -7.736 12.097 1.00 94.44 212 LEU A C 1
ATOM 1581 O O . LEU A 1 212 ? -11.851 -7.514 13.274 1.00 94.44 212 LEU A O 1
ATOM 1585 N N . THR A 1 213 ? -11.698 -6.802 11.156 1.00 93.00 213 THR A N 1
ATOM 1586 C CA . THR A 1 213 ? -12.086 -5.418 11.446 1.00 93.00 213 THR A CA 1
ATOM 1587 C C . THR A 1 213 ? -13.535 -5.340 11.929 1.00 93.00 213 THR A C 1
ATOM 1589 O O . THR A 1 213 ? -13.836 -4.546 12.815 1.00 93.00 213 THR A O 1
ATOM 1592 N N . GLY A 1 214 ? -14.430 -6.190 11.411 1.00 94.69 214 GLY A N 1
ATOM 1593 C CA . GLY A 1 214 ? -15.797 -6.325 11.924 1.00 94.69 214 GLY A CA 1
ATOM 1594 C C . GLY A 1 214 ? -15.855 -6.923 13.333 1.00 94.69 214 GLY A C 1
ATOM 1595 O O . GLY A 1 214 ? -16.648 -6.475 14.154 1.00 94.69 214 GLY A O 1
ATOM 1596 N N . TYR A 1 215 ? -14.989 -7.886 13.653 1.00 96.00 215 TYR A N 1
ATOM 1597 C CA . TYR A 1 215 ? -14.918 -8.455 14.999 1.00 96.00 215 TYR A CA 1
ATOM 1598 C C . TYR A 1 215 ? -14.365 -7.459 16.028 1.00 96.00 215 TYR A C 1
ATOM 1600 O O . TYR A 1 215 ? -14.917 -7.334 17.117 1.00 96.00 215 TYR A O 1
ATOM 1608 N N . VAL A 1 216 ? -13.326 -6.697 15.670 1.00 93.25 216 VAL A N 1
ATOM 1609 C CA . VAL A 1 216 ? -12.826 -5.585 16.498 1.00 93.25 216 VAL A CA 1
ATOM 1610 C C . VAL A 1 216 ? -13.933 -4.563 16.739 1.00 93.25 216 VAL A C 1
ATOM 1612 O O . VAL A 1 216 ? -14.159 -4.158 17.873 1.00 93.25 216 VAL A O 1
ATOM 1615 N N . GLU A 1 217 ? -14.665 -4.196 15.688 1.00 93.62 217 GLU A N 1
ATOM 1616 C CA . GLU A 1 217 ? -15.798 -3.280 15.785 1.00 93.62 217 GLU A CA 1
ATOM 1617 C C . GLU A 1 217 ? -16.881 -3.786 16.750 1.00 93.62 217 GLU A C 1
ATOM 1619 O O . GLU A 1 217 ? -17.370 -3.023 17.581 1.00 93.62 217 GLU A O 1
ATOM 1624 N N . TYR A 1 218 ? -17.221 -5.076 16.664 1.00 94.94 218 TYR A N 1
ATOM 1625 C CA . TYR A 1 218 ? -18.170 -5.730 17.561 1.00 94.94 218 TYR A CA 1
ATOM 1626 C C . TYR A 1 218 ? -17.719 -5.637 19.024 1.00 94.94 218 TYR A C 1
ATOM 1628 O O . TYR A 1 218 ? -18.493 -5.194 19.870 1.00 94.94 218 TYR A O 1
ATOM 1636 N N . LEU A 1 219 ? -16.462 -5.986 19.321 1.00 94.31 219 LEU A N 1
ATOM 1637 C CA . LEU A 1 219 ? -15.919 -5.915 20.681 1.00 94.31 219 LEU A CA 1
ATOM 1638 C C . LEU A 1 219 ? -15.882 -4.478 21.215 1.00 94.31 219 LEU A C 1
ATOM 1640 O O . LEU A 1 219 ? -16.280 -4.238 22.349 1.00 94.31 219 LEU A O 1
ATOM 1644 N N . LEU A 1 220 ? -15.458 -3.513 20.397 1.00 91.19 220 LEU A N 1
ATOM 1645 C CA . LEU A 1 220 ? -15.433 -2.101 20.784 1.00 91.19 220 LEU A CA 1
ATOM 1646 C C . LEU A 1 220 ? -16.837 -1.553 21.060 1.00 91.19 220 LEU A C 1
ATOM 1648 O O . LEU A 1 220 ? -17.006 -0.746 21.969 1.00 91.19 220 LEU A O 1
ATOM 1652 N N . SER A 1 221 ? -17.847 -1.995 20.307 1.00 91.12 221 SER A N 1
ATOM 1653 C CA . SER A 1 221 ? -19.244 -1.649 20.580 1.00 91.12 221 SER A CA 1
ATOM 1654 C C . SER A 1 221 ? -19.721 -2.202 21.928 1.00 91.12 221 SER A C 1
ATOM 1656 O O . SER A 1 221 ? -20.354 -1.463 22.668 1.00 91.12 221 SER A O 1
ATOM 1658 N N . GLN A 1 222 ? -19.362 -3.440 22.291 1.00 91.56 222 GLN A N 1
ATOM 1659 C CA . GLN A 1 222 ? -19.679 -3.990 23.621 1.00 91.56 222 GLN A CA 1
ATOM 1660 C C . GLN A 1 222 ? -19.020 -3.177 24.745 1.00 91.56 222 GLN A C 1
ATOM 1662 O O . GLN A 1 222 ? -19.680 -2.821 25.715 1.00 91.56 222 GLN A O 1
ATOM 1667 N N . ILE A 1 223 ? -17.745 -2.808 24.577 1.00 88.06 223 ILE A N 1
ATOM 1668 C CA . ILE A 1 223 ? -17.022 -1.960 25.538 1.00 88.06 223 ILE A CA 1
ATOM 1669 C C . ILE A 1 223 ? -17.697 -0.587 25.667 1.00 88.06 223 ILE A C 1
ATOM 1671 O O . ILE A 1 223 ? -17.846 -0.070 26.772 1.00 88.06 223 ILE A O 1
ATOM 1675 N N . GLN A 1 224 ? -18.124 0.008 24.548 1.00 86.00 224 GLN A N 1
ATOM 1676 C CA . GLN A 1 224 ? -18.824 1.291 24.558 1.00 86.00 224 GLN A CA 1
ATOM 1677 C C . GLN A 1 224 ? -20.145 1.213 25.335 1.00 86.00 224 GLN A C 1
ATOM 1679 O O . GLN A 1 224 ? -20.445 2.145 26.081 1.00 86.00 224 GLN A O 1
ATOM 1684 N N . ASP A 1 225 ? -20.909 0.131 25.174 1.00 86.19 225 ASP A N 1
ATOM 1685 C CA . ASP A 1 225 ? -22.175 -0.075 25.882 1.00 86.19 225 ASP A CA 1
ATOM 1686 C C . ASP A 1 225 ? -21.934 -0.241 27.396 1.00 86.19 225 ASP A C 1
ATOM 1688 O O . ASP A 1 225 ? -22.521 0.493 28.192 1.00 86.19 225 ASP A O 1
ATOM 1692 N N . GLU A 1 226 ? -20.990 -1.105 27.795 1.00 85.62 226 GLU A N 1
ATOM 1693 C CA . GLU A 1 226 ? -20.620 -1.332 29.205 1.00 85.62 226 GLU A CA 1
ATOM 1694 C C . GLU A 1 226 ? -20.133 -0.049 29.900 1.00 85.62 226 GLU A C 1
ATOM 1696 O O . GLU A 1 226 ? -20.527 0.264 31.026 1.00 85.62 226 GLU A O 1
ATOM 1701 N N . MET A 1 227 ? -19.281 0.732 29.231 1.00 77.88 227 MET A N 1
ATOM 1702 C CA . MET A 1 227 ? -18.781 1.990 29.784 1.00 77.88 227 MET A CA 1
ATOM 1703 C C . MET A 1 227 ? -19.839 3.105 29.755 1.00 77.88 227 MET A C 1
ATOM 1705 O O . MET A 1 227 ? -19.874 3.947 30.655 1.00 77.88 227 MET A O 1
ATOM 1709 N N . GLY A 1 228 ? -20.701 3.129 28.735 1.00 76.44 228 GLY A N 1
ATOM 1710 C CA . GLY A 1 228 ? -21.785 4.100 28.603 1.00 76.44 228 GLY A CA 1
ATOM 1711 C C . GLY A 1 228 ? -22.805 3.991 29.735 1.00 76.44 228 GLY A C 1
ATOM 1712 O O . GLY A 1 228 ? -23.253 5.017 30.249 1.00 76.44 228 GLY A O 1
ATOM 1713 N N . GLU A 1 229 ? -23.107 2.771 30.188 1.00 74.88 229 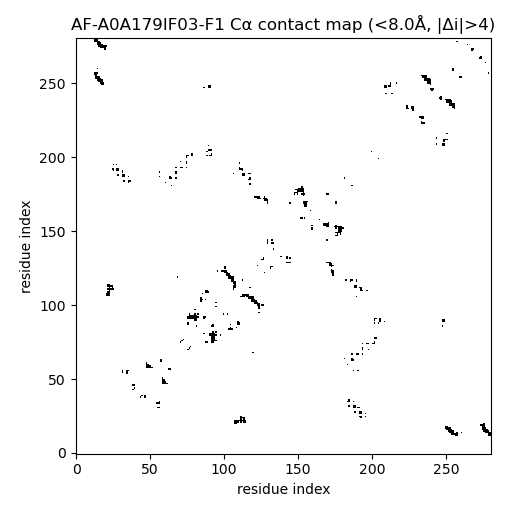GLU A N 1
ATOM 1714 C CA . GLU A 1 229 ? -23.936 2.529 31.377 1.00 74.88 229 GLU A CA 1
ATOM 1715 C C . GLU A 1 229 ? -23.294 3.071 32.663 1.00 74.88 229 GLU A C 1
ATOM 1717 O O . GLU A 1 229 ? -23.992 3.606 33.525 1.00 74.88 229 GLU A O 1
ATOM 1722 N N . ALA A 1 230 ? -21.966 2.989 32.785 1.00 71.75 230 ALA A N 1
ATOM 1723 C CA . ALA A 1 230 ? -21.239 3.458 33.963 1.00 71.75 230 ALA A CA 1
ATOM 1724 C C . ALA A 1 230 ? -21.095 4.992 34.028 1.00 71.75 230 ALA A C 1
ATOM 1726 O O . ALA A 1 230 ? -21.128 5.566 35.118 1.00 71.75 230 ALA A O 1
ATOM 1727 N N . VAL A 1 231 ? -20.918 5.657 32.879 1.00 70.81 231 VAL A N 1
ATOM 1728 C CA . VAL A 1 231 ? -20.566 7.091 32.792 1.00 70.81 231 VAL A CA 1
ATOM 1729 C C . VAL A 1 231 ? -21.754 7.976 32.374 1.00 70.81 231 VAL A C 1
ATOM 1731 O O . VAL A 1 231 ? -21.733 9.187 32.589 1.00 70.81 231 VAL A O 1
ATOM 1734 N N . GLY A 1 232 ? -22.819 7.401 31.805 1.00 68.06 232 GLY A N 1
ATOM 1735 C CA . GLY A 1 232 ? -24.009 8.135 31.353 1.00 68.06 232 GLY A CA 1
ATOM 1736 C C . GLY A 1 232 ? -23.823 8.921 30.045 1.00 68.06 232 GLY A C 1
ATOM 1737 O O . GLY A 1 232 ? -24.685 9.723 29.684 1.00 68.06 232 GLY A O 1
ATOM 1738 N N . ALA A 1 233 ? -22.712 8.708 29.333 1.00 65.00 233 ALA A N 1
ATOM 1739 C CA . ALA A 1 233 ? -22.405 9.284 28.023 1.00 65.00 233 ALA A CA 1
ATOM 1740 C C . ALA A 1 233 ? -21.521 8.313 27.213 1.00 65.00 233 ALA A C 1
ATOM 1742 O O . ALA A 1 233 ? -20.776 7.549 27.826 1.00 65.00 233 ALA A O 1
ATOM 1743 N N . PRO A 1 234 ? -21.568 8.327 25.863 1.00 67.31 234 PRO A N 1
ATOM 1744 C CA . PRO A 1 234 ? -20.726 7.460 25.043 1.00 67.31 234 PRO A CA 1
ATOM 1745 C C . PRO A 1 234 ? -19.249 7.875 25.177 1.00 67.31 234 PRO A C 1
ATOM 1747 O O . PRO A 1 234 ? -18.895 8.988 24.781 1.00 67.31 234 PRO A O 1
ATOM 1750 N N . PRO A 1 235 ? -18.375 7.003 25.707 1.00 76.75 235 PRO A N 1
ATOM 1751 C CA . PRO A 1 235 ? -16.966 7.334 25.942 1.00 76.75 235 PRO A CA 1
ATOM 1752 C C . PRO A 1 235 ? -16.105 7.215 24.679 1.00 76.75 235 PRO A C 1
ATOM 1754 O O . PRO A 1 235 ? -14.969 7.687 24.647 1.00 76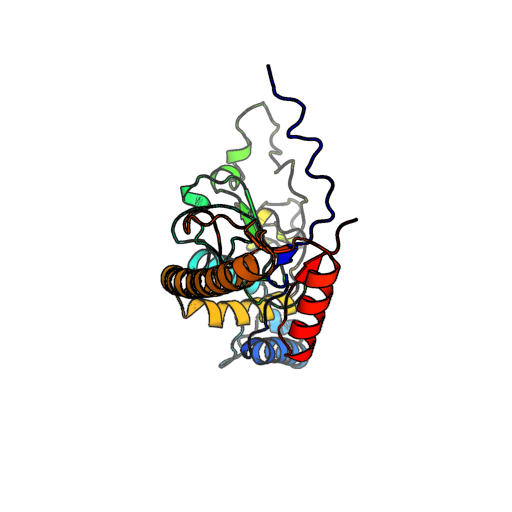.75 235 PRO A O 1
ATOM 1757 N N . LEU A 1 236 ? -16.649 6.578 23.639 1.00 84.81 236 LEU A N 1
ATOM 1758 C CA . LEU A 1 236 ? -15.997 6.306 22.367 1.00 84.81 236 LEU A CA 1
ATOM 1759 C C . LEU A 1 236 ? -16.883 6.794 21.222 1.00 84.81 236 LEU A C 1
ATOM 1761 O O . LEU A 1 236 ? -18.087 6.541 21.194 1.00 84.81 236 LEU A O 1
ATOM 1765 N N . ILE A 1 237 ? -16.270 7.463 20.254 1.00 85.69 237 ILE A N 1
ATOM 1766 C CA . ILE A 1 237 ? -16.888 7.855 18.991 1.00 85.69 237 ILE A CA 1
ATOM 1767 C C . ILE A 1 237 ? -16.128 7.151 17.870 1.00 85.69 237 ILE A C 1
ATOM 1769 O O . ILE A 1 237 ? -14.906 7.251 17.753 1.00 85.69 237 ILE A O 1
ATOM 1773 N N . PHE A 1 238 ? -16.862 6.428 17.029 1.00 88.62 238 PHE A N 1
ATOM 1774 C CA . PHE A 1 238 ? -16.301 5.765 15.857 1.00 88.62 238 PHE A CA 1
ATOM 1775 C C . PHE A 1 238 ? -16.222 6.768 14.712 1.00 88.62 238 PHE A C 1
ATOM 1777 O O . PHE A 1 238 ? -17.250 7.222 14.212 1.00 88.62 238 PHE A O 1
ATOM 1784 N N . ILE A 1 239 ? -15.001 7.103 14.303 1.00 90.69 239 ILE A N 1
ATOM 1785 C CA . ILE A 1 239 ? -14.754 8.003 13.171 1.00 90.69 239 ILE A CA 1
ATOM 1786 C C . ILE A 1 239 ? -14.770 7.216 11.865 1.00 90.69 239 ILE A C 1
ATOM 1788 O O . ILE A 1 239 ? -15.311 7.682 10.863 1.00 90.69 239 ILE A O 1
ATOM 1792 N N . THR A 1 240 ? -14.189 6.013 11.871 1.00 90.31 240 THR A N 1
ATOM 1793 C CA . THR A 1 240 ? -14.279 5.113 10.720 1.00 90.31 240 THR A CA 1
ATOM 1794 C C . THR A 1 240 ? -15.751 4.768 10.452 1.00 90.31 240 THR A C 1
ATOM 1796 O O . THR A 1 240 ? -16.453 4.356 11.381 1.00 90.31 240 THR A O 1
ATOM 1799 N N . PRO A 1 241 ? -16.235 4.884 9.198 1.00 91.75 241 PRO A N 1
ATOM 1800 C CA . PRO A 1 241 ? -17.598 4.505 8.849 1.00 91.75 241 PRO A CA 1
ATOM 1801 C C . PRO A 1 241 ? -17.922 3.053 9.214 1.00 91.75 241 PRO A C 1
ATOM 1803 O O . PRO A 1 241 ? -17.142 2.140 8.951 1.00 91.75 241 PRO A O 1
ATOM 1806 N N . ARG A 1 242 ? -19.120 2.839 9.763 1.00 89.81 242 ARG A N 1
ATOM 1807 C CA . ARG A 1 242 ? -19.646 1.510 10.122 1.00 89.81 242 ARG A CA 1
ATOM 1808 C C . ARG A 1 242 ? -20.038 0.669 8.903 1.00 89.81 242 ARG A C 1
ATOM 1810 O O . ARG A 1 242 ? -20.012 -0.557 8.958 1.00 89.81 242 ARG A O 1
ATOM 1817 N N . ASP A 1 243 ? -20.410 1.313 7.791 1.00 92.75 243 ASP A N 1
ATOM 1818 C CA . ASP A 1 243 ? -20.660 0.605 6.531 1.00 92.75 243 ASP A CA 1
ATOM 1819 C C . ASP A 1 243 ? -19.349 -0.014 6.041 1.00 92.75 243 ASP A C 1
ATOM 1821 O O . ASP A 1 243 ? -18.419 0.691 5.650 1.00 92.75 243 ASP A O 1
ATOM 1825 N N . VAL A 1 244 ? -19.292 -1.345 6.033 1.00 90.12 244 VAL A N 1
ATOM 1826 C CA . VAL A 1 244 ? -18.103 -2.123 5.662 1.00 90.12 244 VAL A CA 1
ATOM 1827 C C . VAL A 1 244 ? -17.607 -1.845 4.240 1.00 90.12 244 VAL A C 1
ATOM 1829 O O . VAL A 1 244 ? -16.458 -2.136 3.929 1.00 90.12 244 VAL A O 1
ATOM 1832 N N . ARG A 1 245 ? 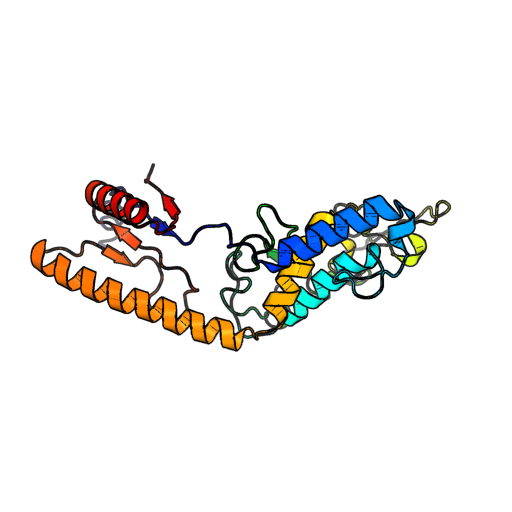-18.452 -1.267 3.375 1.00 88.38 245 ARG A N 1
ATOM 1833 C CA . ARG A 1 245 ? -18.095 -0.858 2.006 1.00 88.38 245 ARG A CA 1
ATOM 1834 C C . ARG A 1 245 ? -17.392 0.500 1.951 1.00 88.38 245 ARG A C 1
ATOM 1836 O O . ARG A 1 245 ? -16.901 0.882 0.895 1.00 88.38 245 ARG A O 1
ATOM 1843 N N . GLN A 1 246 ? -17.376 1.238 3.059 1.00 89.25 246 GLN A N 1
ATOM 1844 C CA . GLN A 1 246 ? -16.834 2.595 3.172 1.00 89.25 246 GLN A CA 1
ATOM 1845 C C . GLN A 1 246 ? -15.613 2.660 4.104 1.00 89.25 246 GLN A C 1
ATOM 1847 O O . GLN A 1 246 ? -15.235 3.739 4.555 1.00 89.25 246 GLN A O 1
ATOM 1852 N N . ARG A 1 247 ? -14.982 1.515 4.403 1.00 88.12 247 ARG A N 1
ATOM 1853 C CA . ARG A 1 247 ? -13.767 1.439 5.224 1.00 88.12 247 ARG A CA 1
ATOM 1854 C C . ARG A 1 247 ? -12.801 0.359 4.739 1.00 88.12 247 ARG A C 1
ATOM 1856 O O . ARG A 1 247 ? -13.205 -0.595 4.081 1.00 88.12 247 ARG A O 1
ATOM 1863 N N . GLY A 1 248 ? -11.531 0.513 5.104 1.00 88.19 248 GLY A N 1
ATOM 1864 C CA . GLY A 1 248 ? -10.518 -0.538 4.998 1.00 88.19 248 GLY A CA 1
ATOM 1865 C C . GLY A 1 248 ? -10.393 -1.348 6.294 1.00 88.19 248 GLY A C 1
ATOM 1866 O O . GLY A 1 248 ? -11.357 -1.514 7.047 1.00 88.19 248 GLY A O 1
ATOM 1867 N N . ALA A 1 249 ? -9.176 -1.815 6.562 1.00 89.00 249 ALA A N 1
ATOM 1868 C CA . ALA A 1 249 ? -8.811 -2.600 7.735 1.00 89.00 249 ALA A CA 1
ATOM 1869 C C . ALA A 1 249 ? -8.697 -1.772 9.030 1.00 89.00 249 ALA A C 1
ATOM 1871 O O . ALA A 1 249 ? -8.809 -2.333 10.121 1.00 89.00 249 ALA A O 1
ATOM 1872 N N . GLN A 1 250 ? -8.469 -0.460 8.915 1.00 87.88 250 GLN A N 1
ATOM 1873 C CA . GLN A 1 250 ? -8.232 0.443 10.042 1.00 87.88 250 GLN A CA 1
ATOM 1874 C C . GLN A 1 250 ? -9.531 0.898 10.721 1.00 87.88 250 GLN A C 1
ATOM 1876 O O . GLN A 1 250 ? -10.486 1.300 10.054 1.00 87.88 250 GLN A O 1
ATOM 1881 N N . HIS A 1 251 ? -9.502 0.948 12.056 1.00 88.31 251 HIS A N 1
ATOM 1882 C CA . HIS A 1 251 ? -10.473 1.671 12.878 1.00 88.31 251 HIS A CA 1
ATOM 1883 C C . HIS A 1 251 ? -9.827 2.881 13.530 1.00 88.31 251 HIS A C 1
ATOM 1885 O O . HIS A 1 251 ? -8.822 2.730 14.214 1.00 88.31 251 HIS A O 1
ATOM 1891 N N . SER A 1 252 ? -10.446 4.042 13.335 1.00 89.56 252 SER A N 1
ATOM 1892 C CA . SER A 1 252 ? -10.131 5.281 14.027 1.00 89.56 252 SER A CA 1
ATOM 1893 C C . SER A 1 252 ? -11.211 5.576 15.058 1.00 89.56 252 SER A C 1
ATOM 1895 O O . SER A 1 252 ? -12.396 5.687 14.722 1.00 89.56 252 SER A O 1
ATOM 1897 N N . LEU A 1 253 ? -10.784 5.696 16.312 1.00 88.25 253 LEU A N 1
ATOM 1898 C CA . LEU A 1 253 ? -11.636 5.966 17.468 1.00 88.25 253 LEU A CA 1
ATOM 1899 C C . LEU A 1 253 ? -11.262 7.303 18.089 1.00 88.25 253 LEU A C 1
ATOM 1901 O O . LEU A 1 253 ? -10.082 7.647 18.132 1.00 88.25 253 LEU A O 1
ATOM 1905 N N . GLN A 1 254 ? -12.273 8.004 18.585 1.00 86.69 254 GLN A N 1
ATOM 1906 C CA . GLN A 1 254 ? -12.161 9.250 19.328 1.00 86.69 254 GLN A CA 1
ATOM 1907 C C . GLN A 1 254 ? -12.664 9.029 20.747 1.00 86.69 254 GLN A C 1
ATOM 1909 O O . GLN A 1 254 ? -13.772 8.534 20.949 1.00 86.69 254 GLN A O 1
ATOM 1914 N N . PHE A 1 255 ? -11.839 9.398 21.720 1.00 85.12 255 PHE A N 1
ATOM 1915 C CA . PHE A 1 255 ? -12.172 9.337 23.140 1.00 85.12 255 PHE A CA 1
ATOM 1916 C C . PHE A 1 255 ? -12.810 10.652 23.598 1.00 85.12 255 PHE A C 1
ATOM 1918 O O . PHE A 1 255 ? -12.519 11.715 23.046 1.00 85.12 255 PHE A O 1
ATOM 1925 N N . SER A 1 256 ? -13.677 10.577 24.609 1.00 80.06 256 SER A N 1
ATOM 1926 C CA . SER A 1 256 ? -14.384 11.733 25.181 1.00 80.06 256 SER A CA 1
ATOM 1927 C C . SER A 1 256 ? -13.469 12.785 25.815 1.00 80.06 256 SER A C 1
ATOM 1929 O O . SER A 1 256 ? -13.835 13.962 25.881 1.00 80.06 256 SER A O 1
ATOM 1931 N N . ASP A 1 257 ? -12.303 12.359 26.295 1.00 81.25 257 ASP A N 1
ATOM 1932 C CA . ASP A 1 257 ? -11.336 13.162 27.031 1.00 81.25 257 ASP A CA 1
ATOM 1933 C C . ASP A 1 257 ? -9.916 12.585 26.897 1.00 81.25 257 ASP A C 1
ATOM 1935 O O . ASP A 1 257 ? -9.716 11.409 26.580 1.00 81.25 257 ASP A O 1
ATOM 1939 N N . GLY A 1 258 ? -8.921 13.445 27.124 1.00 80.25 258 GLY A N 1
ATOM 1940 C CA . GLY A 1 258 ? -7.509 13.087 26.994 1.00 80.25 258 GLY A CA 1
ATOM 1941 C C . GLY A 1 258 ? -6.976 12.197 28.120 1.00 80.25 258 GLY A C 1
ATOM 1942 O O . GLY A 1 258 ? -6.047 11.435 27.879 1.00 80.25 258 GLY A O 1
ATOM 1943 N N . GLU A 1 259 ? -7.557 12.250 29.324 1.00 82.75 259 GLU A N 1
ATOM 1944 C CA . GLU A 1 259 ? -7.108 11.426 30.458 1.00 82.75 259 GLU A CA 1
ATOM 1945 C C . GLU A 1 259 ? -7.414 9.944 30.216 1.00 82.75 259 GLU A C 1
ATOM 1947 O O . GLU A 1 259 ? -6.547 9.086 30.396 1.00 82.75 259 GLU A O 1
ATOM 1952 N N . THR A 1 260 ? -8.624 9.646 29.738 1.00 82.12 260 THR A N 1
ATOM 1953 C CA . THR A 1 260 ? -9.042 8.293 29.354 1.00 82.12 260 THR A CA 1
ATOM 1954 C C . THR A 1 260 ? -8.175 7.757 28.225 1.00 82.12 260 THR A C 1
ATOM 1956 O O . THR A 1 260 ? -7.711 6.620 28.294 1.00 82.12 260 THR A O 1
ATOM 1959 N N . LEU A 1 261 ? -7.915 8.575 27.201 1.00 83.88 261 LEU A N 1
ATOM 1960 C CA . LEU A 1 261 ? -7.008 8.200 26.123 1.00 83.88 261 LEU A CA 1
ATOM 1961 C C . LEU A 1 261 ? -5.616 7.855 26.663 1.00 83.88 261 LEU A C 1
ATOM 1963 O O . LEU A 1 261 ? -5.099 6.794 26.329 1.00 83.88 261 LEU A O 1
ATOM 1967 N N . ASP A 1 262 ? -5.012 8.731 27.468 1.00 85.88 262 ASP A N 1
ATOM 1968 C CA . ASP A 1 262 ? -3.660 8.528 27.995 1.00 85.88 262 ASP A CA 1
ATOM 1969 C C . ASP A 1 262 ? -3.578 7.238 28.824 1.00 85.88 262 ASP A C 1
ATOM 1971 O O . ASP A 1 262 ? -2.627 6.467 28.681 1.00 85.88 262 ASP A O 1
ATOM 1975 N N . ALA A 1 263 ? -4.605 6.952 29.631 1.00 87.62 263 ALA A N 1
ATOM 1976 C CA . ALA A 1 263 ? -4.702 5.709 30.390 1.00 87.62 263 ALA A CA 1
ATOM 1977 C C . ALA A 1 263 ? -4.819 4.473 29.480 1.00 87.62 263 ALA A C 1
ATOM 1979 O O . ALA A 1 263 ? -4.159 3.459 29.724 1.00 87.62 263 ALA A O 1
ATOM 1980 N N . VAL A 1 264 ? -5.628 4.546 28.416 1.00 87.06 264 VAL A N 1
ATOM 1981 C CA . VAL A 1 264 ? -5.762 3.460 27.433 1.00 87.06 264 VAL A CA 1
ATOM 1982 C C . VAL A 1 264 ? -4.454 3.249 26.680 1.00 87.06 264 VAL A C 1
ATOM 1984 O O . VAL A 1 264 ? -3.979 2.120 26.623 1.00 87.06 264 VAL A O 1
ATOM 1987 N N . MET A 1 265 ? -3.836 4.311 26.163 1.00 87.69 265 MET A N 1
ATOM 1988 C CA . MET A 1 265 ? -2.546 4.275 25.468 1.00 87.69 265 MET A CA 1
ATOM 1989 C C . MET A 1 265 ? -1.460 3.641 26.341 1.00 87.69 265 MET A C 1
ATOM 1991 O O . MET A 1 265 ? -0.821 2.670 25.937 1.00 87.69 265 MET A O 1
ATOM 1995 N N . GLN A 1 266 ? -1.334 4.095 27.590 1.00 90.50 266 GLN A N 1
ATOM 1996 C CA . GLN A 1 266 ? -0.397 3.516 28.549 1.00 90.50 266 GLN A CA 1
ATOM 1997 C C . GLN A 1 266 ? -0.661 2.022 28.779 1.00 90.50 266 GLN A C 1
ATOM 1999 O O . GLN A 1 266 ? 0.281 1.234 28.898 1.00 90.50 266 GLN A O 1
ATOM 2004 N N . LYS A 1 267 ? -1.932 1.611 28.856 1.00 92.19 267 LYS A N 1
ATOM 2005 C CA . LYS A 1 267 ? -2.283 0.204 29.045 1.00 92.19 267 LYS A CA 1
ATOM 2006 C C . LYS A 1 267 ? -1.974 -0.632 27.802 1.00 92.19 267 LYS A C 1
ATOM 2008 O O . LYS A 1 267 ? -1.433 -1.723 27.946 1.00 92.19 267 LYS A O 1
ATOM 2013 N N . LEU A 1 268 ? -2.263 -0.125 26.605 1.00 89.69 268 LEU A N 1
ATOM 2014 C CA . LEU A 1 268 ? -1.905 -0.777 25.344 1.00 89.69 268 LEU A CA 1
ATOM 2015 C C . LEU A 1 268 ? -0.384 -0.976 25.241 1.00 89.69 268 LEU A C 1
ATOM 2017 O O . LEU A 1 268 ? 0.052 -2.083 24.927 1.00 89.69 268 LEU A O 1
ATOM 2021 N N . ASP A 1 269 ? 0.412 0.034 25.605 1.00 87.12 269 ASP A N 1
ATOM 2022 C CA . ASP A 1 269 ? 1.879 -0.051 25.622 1.00 87.12 269 ASP A CA 1
ATOM 2023 C C . ASP A 1 269 ? 2.386 -1.121 26.601 1.00 87.12 269 ASP A C 1
ATOM 2025 O O . ASP A 1 269 ? 3.264 -1.917 26.260 1.00 87.12 269 ASP A O 1
ATOM 2029 N N . GLN A 1 270 ? 1.822 -1.177 27.814 1.00 92.69 270 GLN A N 1
ATOM 2030 C CA . GLN A 1 270 ? 2.172 -2.186 28.824 1.00 92.69 270 GLN A CA 1
ATOM 2031 C C . GLN A 1 270 ? 1.889 -3.617 28.353 1.00 92.69 270 GLN A C 1
ATOM 2033 O O . GLN A 1 270 ? 2.623 -4.535 28.716 1.00 92.69 270 GLN A O 1
ATOM 2038 N N . GLU A 1 271 ? 0.845 -3.801 27.545 1.00 93.31 271 GLU A N 1
ATOM 2039 C CA . GLU A 1 271 ? 0.484 -5.090 26.947 1.00 93.31 271 GLU A CA 1
ATOM 2040 C C . GLU A 1 271 ? 1.199 -5.346 25.603 1.00 93.31 271 GLU A C 1
ATOM 2042 O O . GLU A 1 271 ? 0.991 -6.383 24.973 1.00 93.31 271 GLU A O 1
ATOM 2047 N N . GLY A 1 272 ? 2.058 -4.424 25.148 1.00 87.06 272 GLY A N 1
ATOM 2048 C CA . GLY A 1 272 ? 2.811 -4.548 23.898 1.00 87.06 272 GLY A CA 1
ATOM 2049 C C . GLY A 1 272 ? 1.954 -4.431 22.634 1.00 87.06 272 GLY A C 1
ATOM 2050 O O . GLY A 1 272 ? 2.335 -4.952 21.582 1.00 87.06 272 GLY A O 1
ATOM 2051 N N . ILE A 1 273 ? 0.793 -3.780 22.721 1.00 86.12 273 ILE A N 1
ATOM 2052 C CA . ILE A 1 273 ? -0.092 -3.530 21.583 1.00 86.12 273 ILE A CA 1
ATOM 2053 C C . ILE A 1 273 ? 0.406 -2.286 20.849 1.00 86.12 273 ILE A C 1
ATOM 2055 O O . ILE A 1 273 ? 0.510 -1.214 21.432 1.00 86.12 273 ILE A O 1
ATOM 2059 N N . VAL A 1 274 ? 0.698 -2.430 19.556 1.00 84.38 274 VAL A N 1
ATOM 2060 C CA . VAL A 1 274 ? 1.185 -1.334 18.709 1.00 84.38 274 VAL A CA 1
ATOM 2061 C C . VAL A 1 274 ? 0.012 -0.640 18.029 1.00 84.38 274 VAL A C 1
ATOM 2063 O O . VAL A 1 274 ? -0.812 -1.285 17.379 1.00 84.38 274 VAL A O 1
ATOM 2066 N N . TYR A 1 275 ? -0.028 0.680 18.149 1.00 84.50 275 TYR A N 1
ATOM 2067 C CA . TYR A 1 275 ? -1.032 1.561 17.565 1.00 84.50 275 TYR A CA 1
ATOM 2068 C C . TYR A 1 275 ? -0.377 2.901 17.201 1.00 84.50 275 TYR A C 1
ATOM 2070 O O . TYR A 1 275 ? 0.786 3.150 17.520 1.00 84.50 275 TYR A O 1
ATOM 2078 N N . ASP A 1 276 ? -1.119 3.751 16.510 1.00 82.75 276 ASP A N 1
ATOM 2079 C CA . ASP A 1 276 ? -0.787 5.152 16.280 1.00 82.75 276 ASP A CA 1
ATOM 2080 C C . ASP A 1 276 ? -1.777 6.021 17.065 1.00 82.75 276 ASP A C 1
ATOM 2082 O O . ASP A 1 276 ? -2.959 5.688 17.138 1.00 82.75 276 ASP A O 1
ATOM 2086 N N . GLY A 1 277 ? -1.307 7.087 17.706 1.00 75.38 277 GLY A N 1
ATOM 2087 C CA . GLY A 1 277 ? -2.093 7.909 18.622 1.00 75.38 277 GLY A CA 1
ATOM 2088 C C . GLY A 1 277 ? -1.658 9.364 18.550 1.00 75.38 277 GLY A C 1
ATOM 2089 O O . GLY A 1 277 ? -0.526 9.691 18.898 1.00 75.38 277 GLY A O 1
ATOM 2090 N N . ASN A 1 278 ? -2.561 10.248 18.124 1.00 70.62 278 ASN A N 1
ATOM 2091 C CA . ASN A 1 278 ? -2.253 11.669 17.940 1.00 70.62 278 ASN A CA 1
ATOM 2092 C C . ASN A 1 278 ? -2.975 12.540 18.960 1.00 70.62 278 ASN A C 1
ATOM 2094 O O . ASN A 1 278 ? -4.179 12.760 18.825 1.00 70.62 278 ASN A O 1
ATOM 2098 N N . LYS A 1 279 ? -2.246 13.087 19.940 1.00 61.66 279 LYS A N 1
ATOM 2099 C CA . LYS A 1 279 ? -2.788 14.145 20.805 1.00 61.66 279 LYS A CA 1
ATOM 2100 C C . LYS A 1 279 ? -3.206 15.340 19.932 1.00 61.66 279 LYS A C 1
ATOM 2102 O O . LYS A 1 279 ? -2.516 15.619 18.955 1.00 61.66 279 LYS A O 1
ATOM 2107 N N . PRO A 1 280 ? -4.330 16.007 20.223 1.00 59.22 280 PRO A N 1
ATOM 2108 C CA . PRO A 1 280 ? -4.763 17.143 19.428 1.00 59.22 280 PRO A CA 1
ATOM 2109 C C . PRO A 1 280 ? -3.869 18.345 19.755 1.00 59.22 280 PRO A C 1
ATOM 2111 O O . PRO A 1 280 ? -3.367 18.449 20.878 1.00 59.22 280 PRO A O 1
ATOM 2114 N N . ASP A 1 281 ? -3.696 19.238 18.785 1.00 47.53 281 ASP A N 1
ATOM 2115 C CA . ASP A 1 281 ? -3.008 20.520 18.984 1.00 47.53 281 ASP A CA 1
ATOM 2116 C C . ASP A 1 281 ? -3.755 21.439 19.973 1.00 47.53 281 ASP A C 1
ATOM 2118 O O . ASP A 1 281 ? -5.015 21.434 19.986 1.00 47.53 281 ASP A O 1
#

Secondary structure (DSSP, 8-state):
---SSSSSS--S---EEE--SSPPPPTHHHHHHHHHHHHHHHHGGGGGS---TT-SS-S-HHHHHHHHHHHHHHHHSSSS----TT-TTTS---TTTTT-SEEEE-SSSTT---TTPPPEEEE-HHHH-TTGGGSSS---S----TTS---GGGB-GGGTT-TT--S--BPTTGGGG--SPPPHHHHHHHHHHHHHHTTS-HHHHHHHHHHHHHHHHHHHHHHHHHHHHHHSS-SEEE-S-SSGGG--S---EEESSHHHHHHHHHHHHHTT---EEE---

Mean predicted aligned error: 10.77 Å

Nearest PDB structures (foldseek):
  1qz9-assembly1_A-2  TM=5.590E-01  e=6.100E-07  Pseudomonas fluorescens
  8ztp-assembly1_B  TM=4.763E-01  e=1.601E-01  Mycoplasmoides pneumoniae 19294
  7tlr-assembly1_B  TM=6.975E-01  e=1.306E+00  Lancefieldella parvula

Solvent-accessible surface area (backbone atoms only — not comparable to full-atom values): 16290 Å² total; per-residue (Å²): 135,95,78,73,70,80,77,72,74,68,85,61,70,54,33,46,38,38,67,56,84,59,34,76,63,51,82,55,27,59,62,31,41,52,47,54,54,51,46,44,74,72,49,42,82,56,39,51,72,43,78,58,82,101,51,94,62,74,42,37,57,85,46,43,63,56,51,48,51,52,49,44,46,68,51,44,42,68,45,70,78,60,94,54,73,79,23,61,73,42,41,39,24,30,49,70,87,69,64,44,62,65,50,66,39,71,24,17,28,77,53,17,20,35,88,86,26,65,61,50,70,49,45,28,67,79,75,14,39,80,69,54,82,61,82,85,63,97,69,64,102,71,75,61,73,90,84,50,68,77,30,70,49,6,28,39,78,92,55,55,81,46,85,83,65,88,73,91,44,74,32,63,32,50,56,25,59,31,38,58,84,75,61,68,62,43,48,31,24,33,46,28,22,48,66,59,52,65,75,51,56,56,69,60,54,41,56,50,35,54,53,52,41,49,49,52,50,53,54,52,51,53,52,35,53,60,47,19,72,75,68,76,46,73,51,60,42,74,70,45,54,83,54,74,90,67,48,60,58,62,64,33,40,31,41,74,42,67,68,62,43,52,53,48,52,54,49,35,53,77,72,68,54,87,67,32,78,46,80,54,132

Foldseek 3Di:
DPDPPVVPPPPAFKKKWKADQFDAADPLLVLLLVLLVVLCVPQNPCQQQDDDPPHLADSHLLCLVVVLVVLQCVLFQPDDDDDDLLCTLQPHHPCQVVVPQKDKHQCRGNLVLNDPADIDMFGHLCRFDLPNQPPDDDDPPPSDPPPALAALQQADPVCSPPPPDPDGDGHGTPSSNDHDRDDSSSSSSSSSSSVVSVVDHSVVSQVVLLVVLVVVVVVVVVVQVVVCVVPVHRQKDWPQDPPSVRDTSITIIIGPHDVVVVVVVVVCVVVVNDIDMDGGD

Radius of gyration: 24.21 Å; Cα contacts (8 Å, |Δi|>4): 388; chains: 1; bounding box: 64×50×68 Å